Protein AF-A0A1Q7X782-F1 (afdb_monomer_lite)

pLDDT: mean 70.72, std 18.39, range [33.53, 95.56]

Structure (mmCIF, N/CA/C/O backbone):
data_AF-A0A1Q7X782-F1
#
_entry.id   AF-A0A1Q7X782-F1
#
loop_
_atom_site.group_PDB
_atom_site.id
_atom_site.type_symbol
_atom_site.label_atom_id
_atom_site.label_alt_id
_atom_site.label_comp_id
_atom_site.label_asym_id
_atom_site.label_entity_id
_atom_site.label_seq_id
_atom_site.pdbx_PDB_ins_code
_atom_site.Cartn_x
_atom_site.Cartn_y
_atom_site.Cartn_z
_atom_site.occupancy
_atom_site.B_iso_or_equiv
_atom_site.auth_seq_id
_atom_site.auth_comp_id
_atom_site.auth_asym_id
_atom_site.auth_atom_id
_atom_site.pdbx_PDB_model_num
ATOM 1 N N . MET A 1 1 ? 18.611 -11.031 11.562 1.00 37.47 1 MET A N 1
ATOM 2 C CA . MET A 1 1 ? 18.463 -9.616 11.166 1.00 37.47 1 MET A CA 1
ATOM 3 C C . MET A 1 1 ? 19.845 -8.980 11.155 1.00 37.47 1 MET A C 1
ATOM 5 O O . MET A 1 1 ? 20.460 -8.901 12.211 1.00 37.47 1 MET A O 1
ATOM 9 N N . ARG A 1 2 ? 20.399 -8.648 9.981 1.00 36.69 2 ARG A N 1
ATOM 10 C CA . ARG A 1 2 ? 21.652 -7.880 9.905 1.00 36.69 2 ARG A CA 1
ATOM 11 C C . ARG A 1 2 ? 21.265 -6.412 10.028 1.00 36.69 2 ARG A C 1
ATOM 13 O O . ARG A 1 2 ? 20.492 -5.943 9.204 1.00 36.69 2 ARG A O 1
ATOM 20 N N . LYS A 1 3 ? 21.761 -5.723 11.060 1.00 35.72 3 LYS A N 1
ATOM 21 C CA . LYS A 1 3 ? 21.737 -4.259 11.099 1.00 35.72 3 LYS A CA 1
ATOM 22 C C . LYS A 1 3 ? 22.446 -3.784 9.837 1.00 35.72 3 LYS A C 1
ATOM 24 O O . LYS A 1 3 ? 23.627 -4.082 9.665 1.00 35.72 3 LYS A O 1
ATOM 29 N N . LEU A 1 4 ? 21.721 -3.131 8.942 1.00 41.66 4 LEU A N 1
ATOM 30 C CA . LEU A 1 4 ? 22.353 -2.360 7.890 1.00 41.66 4 LEU A CA 1
ATOM 31 C C . LEU A 1 4 ? 22.903 -1.136 8.603 1.00 41.66 4 LEU A C 1
ATOM 33 O O . LEU A 1 4 ? 22.153 -0.256 9.018 1.00 41.66 4 LEU A O 1
ATOM 37 N N . GLU A 1 5 ? 24.207 -1.148 8.873 1.00 57.28 5 GLU A N 1
ATOM 38 C CA . GLU A 1 5 ? 24.876 0.092 9.231 1.00 57.28 5 GLU A CA 1
ATOM 39 C C . GLU A 1 5 ? 24.537 1.106 8.139 1.00 57.28 5 GLU A C 1
ATOM 41 O O . GLU A 1 5 ? 24.592 0.745 6.956 1.00 57.28 5 GLU A O 1
ATOM 46 N N . PRO A 1 6 ? 24.136 2.335 8.503 1.00 52.16 6 PRO A N 1
ATOM 47 C CA . PRO A 1 6 ? 23.870 3.362 7.516 1.00 52.16 6 PRO A CA 1
ATOM 48 C C . PRO A 1 6 ? 25.124 3.472 6.656 1.00 52.16 6 PRO A C 1
ATOM 50 O O . PRO A 1 6 ? 26.182 3.868 7.148 1.00 52.16 6 PRO A O 1
ATOM 53 N N . LEU A 1 7 ? 25.015 3.057 5.391 1.00 54.16 7 LEU A N 1
ATOM 54 C CA . LEU A 1 7 ? 26.060 3.220 4.395 1.00 54.16 7 LEU A CA 1
ATOM 55 C C . LEU A 1 7 ? 26.230 4.724 4.221 1.00 54.16 7 LEU A C 1
ATOM 57 O O . LEU A 1 7 ? 25.570 5.354 3.396 1.00 54.16 7 LEU A O 1
ATOM 61 N N . GLN A 1 8 ? 27.092 5.309 5.051 1.00 62.22 8 GLN A N 1
ATOM 62 C CA . GLN A 1 8 ? 27.583 6.659 4.873 1.00 62.22 8 GLN A CA 1
ATOM 63 C C . GLN A 1 8 ? 28.464 6.625 3.634 1.00 62.22 8 GLN A C 1
ATOM 65 O O . GLN A 1 8 ? 29.683 6.491 3.710 1.00 62.22 8 GLN A O 1
ATOM 70 N N . LEU A 1 9 ? 27.816 6.662 2.471 1.00 68.75 9 LEU A N 1
ATOM 71 C CA . LEU A 1 9 ? 28.493 6.840 1.207 1.00 68.75 9 LEU A CA 1
ATOM 72 C C . LEU A 1 9 ? 29.088 8.242 1.263 1.00 68.75 9 LEU A C 1
ATOM 74 O O . LEU A 1 9 ? 28.338 9.223 1.326 1.00 68.75 9 LEU A O 1
ATOM 78 N N . PRO A 1 10 ? 30.421 8.368 1.298 1.00 77.25 10 PRO A N 1
ATOM 79 C CA . PRO A 1 10 ? 31.012 9.682 1.289 1.00 77.25 10 PRO A CA 1
ATOM 80 C C . PRO A 1 10 ? 30.601 10.383 -0.020 1.00 77.25 10 PRO A C 1
ATOM 82 O O . PRO A 1 10 ? 30.400 9.707 -1.032 1.00 77.25 10 PRO A O 1
ATOM 85 N N . PRO A 1 11 ? 30.472 11.720 -0.049 1.00 81.56 11 PRO A N 1
ATOM 86 C CA . PRO A 1 11 ? 29.916 12.453 -1.196 1.00 81.56 11 PRO A CA 1
ATOM 87 C C . PRO A 1 11 ? 30.589 12.145 -2.548 1.00 81.56 11 PRO A C 1
ATOM 89 O O . PRO A 1 11 ? 29.982 12.299 -3.603 1.00 81.56 11 PRO A O 1
ATOM 92 N N . TRP A 1 12 ? 31.838 11.670 -2.520 1.00 83.06 12 TRP A N 1
ATOM 93 C CA . TRP A 1 12 ? 32.631 11.274 -3.686 1.00 83.06 12 TRP A CA 1
ATOM 94 C C . TRP A 1 12 ? 32.383 9.836 -4.181 1.00 83.06 12 TRP A C 1
ATOM 96 O O . TRP A 1 12 ? 32.830 9.481 -5.270 1.00 83.06 12 TRP A O 1
ATOM 106 N N . ALA A 1 13 ? 31.658 9.001 -3.436 1.00 79.88 13 ALA A N 1
ATOM 107 C CA . ALA A 1 13 ? 31.325 7.641 -3.862 1.00 79.88 13 ALA A CA 1
ATOM 108 C C . ALA A 1 13 ? 30.293 7.634 -5.001 1.00 79.88 13 ALA A C 1
ATOM 110 O O . ALA A 1 13 ? 30.368 6.803 -5.902 1.00 79.88 13 ALA A O 1
ATOM 111 N N . LEU A 1 14 ? 29.371 8.601 -5.001 1.00 78.75 14 LEU A N 1
ATOM 112 C CA . LEU A 1 14 ? 28.356 8.765 -6.043 1.00 78.75 14 LEU A CA 1
ATOM 113 C C . LEU A 1 14 ? 28.964 8.930 -7.450 1.00 78.75 14 LEU A C 1
ATOM 115 O O . LEU A 1 14 ? 28.629 8.131 -8.327 1.00 78.75 14 LEU A O 1
ATOM 119 N N . PRO A 1 15 ? 29.893 9.879 -7.695 1.00 81.50 15 PRO A N 1
ATOM 120 C CA . PRO A 1 15 ? 30.526 9.996 -9.005 1.00 81.50 15 PRO A CA 1
ATOM 121 C C . PRO A 1 15 ? 31.360 8.763 -9.379 1.00 81.50 15 PRO A C 1
ATOM 123 O O . PRO A 1 15 ? 31.406 8.415 -10.554 1.00 81.50 15 PRO A O 1
ATOM 126 N N . LEU A 1 16 ? 31.960 8.045 -8.422 1.00 83.25 16 LEU A N 1
ATOM 127 C CA . LEU A 1 16 ? 32.691 6.807 -8.720 1.00 83.25 16 LEU A CA 1
ATOM 128 C C . LEU A 1 16 ? 31.792 5.659 -9.164 1.00 83.25 16 LEU A C 1
ATOM 130 O O . LEU A 1 16 ? 32.159 4.939 -10.089 1.00 83.25 16 LEU A O 1
ATOM 134 N N . ILE A 1 17 ? 30.622 5.497 -8.545 1.00 81.12 17 ILE A N 1
ATOM 135 C CA . ILE A 1 17 ? 29.630 4.503 -8.975 1.00 81.12 17 ILE A CA 1
ATOM 136 C C . ILE A 1 17 ? 29.180 4.815 -10.405 1.00 81.12 17 ILE A C 1
ATOM 138 O O . ILE A 1 17 ? 29.128 3.922 -11.249 1.00 81.12 17 ILE A O 1
ATOM 142 N N . VAL A 1 18 ? 28.926 6.093 -10.702 1.00 81.19 18 VAL A N 1
ATOM 143 C CA . VAL A 1 18 ? 28.560 6.546 -12.051 1.00 81.19 18 VAL A CA 1
ATOM 144 C C . VAL A 1 18 ? 29.686 6.263 -13.054 1.00 81.19 18 VAL A C 1
ATOM 146 O O . VAL A 1 18 ? 29.431 5.691 -14.113 1.00 81.19 18 VAL A O 1
ATOM 149 N N . ILE A 1 19 ? 30.940 6.583 -12.715 1.00 81.69 19 ILE A N 1
ATOM 150 C CA . ILE A 1 19 ? 32.111 6.28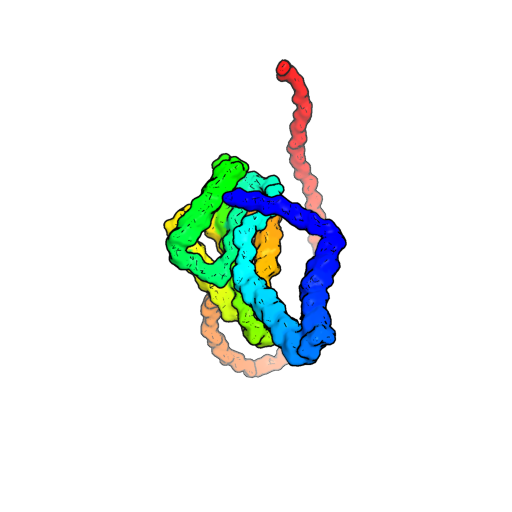0 -13.554 1.00 81.69 19 ILE A CA 1
ATOM 151 C C . ILE A 1 19 ? 32.243 4.770 -13.775 1.00 81.69 19 ILE A C 1
ATOM 153 O O . ILE A 1 19 ? 32.431 4.341 -14.913 1.00 81.69 19 ILE A O 1
ATOM 157 N N . ALA A 1 20 ? 32.104 3.954 -12.730 1.00 78.69 20 ALA A N 1
ATOM 158 C CA . ALA A 1 20 ? 32.182 2.498 -12.823 1.00 78.69 20 ALA A CA 1
ATOM 159 C C . ALA A 1 20 ? 31.082 1.901 -13.717 1.00 78.69 20 ALA A C 1
ATOM 161 O O . ALA A 1 20 ? 31.314 0.882 -14.362 1.00 78.69 20 ALA A O 1
ATOM 162 N N . LEU A 1 21 ? 29.916 2.548 -13.803 1.00 76.06 21 LEU A N 1
ATOM 163 C CA . LEU A 1 21 ? 28.826 2.135 -14.686 1.00 76.06 21 LEU A CA 1
ATOM 164 C C . LEU A 1 21 ? 29.078 2.524 -16.154 1.00 76.06 21 LEU A C 1
ATOM 166 O O . LEU A 1 21 ? 28.765 1.762 -17.067 1.00 76.06 21 LEU A O 1
ATOM 170 N N . ILE A 1 22 ? 29.636 3.716 -16.386 1.00 78.38 22 ILE A N 1
ATOM 171 C CA . ILE A 1 22 ? 29.777 4.306 -17.727 1.00 78.38 22 ILE A CA 1
ATOM 172 C C . ILE A 1 22 ? 31.064 3.840 -18.428 1.00 78.38 22 ILE A C 1
ATOM 174 O O . ILE A 1 22 ? 31.057 3.565 -19.630 1.00 78.38 22 ILE A O 1
ATOM 178 N N . THR A 1 23 ? 32.171 3.720 -17.693 1.00 78.00 23 THR A N 1
ATOM 179 C CA . THR A 1 23 ? 33.501 3.402 -18.251 1.00 78.00 23 THR A CA 1
ATOM 180 C C . THR A 1 23 ? 33.541 2.077 -19.026 1.00 78.00 23 THR A C 1
ATOM 182 O O . THR A 1 23 ? 34.106 2.068 -20.121 1.00 78.00 23 THR A O 1
ATOM 185 N N . PRO A 1 24 ? 32.920 0.972 -18.562 1.00 67.88 24 PRO A N 1
ATOM 186 C CA . PRO A 1 24 ? 32.908 -0.289 -19.304 1.00 67.88 24 PRO A CA 1
ATOM 187 C C . PRO A 1 24 ? 32.164 -0.180 -20.638 1.00 67.88 24 PRO A C 1
ATOM 189 O O . PRO A 1 24 ? 32.599 -0.758 -21.632 1.00 67.88 24 PRO A O 1
ATOM 192 N N . ALA A 1 25 ? 31.074 0.594 -20.683 1.00 67.12 25 ALA A N 1
ATOM 193 C CA . ALA A 1 25 ? 30.307 0.816 -21.906 1.00 67.12 25 ALA A CA 1
ATOM 194 C C . ALA A 1 25 ? 31.117 1.619 -22.937 1.00 67.12 25 ALA A C 1
ATOM 196 O O . ALA A 1 25 ? 31.173 1.238 -24.107 1.00 67.12 25 ALA A O 1
ATOM 197 N N . ILE A 1 26 ? 31.802 2.682 -22.496 1.00 77.50 26 ILE A N 1
ATOM 198 C CA . ILE A 1 26 ? 32.686 3.484 -23.358 1.00 77.50 26 ILE A CA 1
ATOM 199 C C . ILE A 1 26 ? 33.872 2.642 -23.853 1.00 77.50 26 ILE A C 1
ATOM 201 O O . ILE A 1 26 ? 34.182 2.663 -25.044 1.00 77.50 26 ILE A O 1
ATOM 205 N N . ALA A 1 27 ? 34.507 1.862 -22.973 1.00 75.50 27 ALA A N 1
ATOM 206 C CA . ALA A 1 27 ? 35.631 0.998 -23.332 1.00 75.50 27 ALA A CA 1
ATOM 207 C C . ALA A 1 27 ? 35.227 -0.094 -24.340 1.00 75.50 27 ALA A C 1
ATOM 209 O O . ALA A 1 27 ? 35.937 -0.314 -25.320 1.00 75.50 27 ALA A O 1
ATOM 210 N N . ALA A 1 28 ? 34.066 -0.732 -24.153 1.00 68.44 28 ALA A N 1
ATOM 211 C CA . ALA A 1 28 ? 33.535 -1.723 -25.090 1.00 68.44 28 ALA A CA 1
ATOM 212 C C . ALA A 1 28 ? 33.237 -1.114 -26.471 1.00 68.44 28 ALA A C 1
ATOM 214 O O . ALA A 1 28 ? 33.556 -1.722 -27.494 1.00 68.44 28 ALA A O 1
ATOM 215 N N . PHE A 1 29 ? 32.681 0.103 -26.506 1.00 70.88 29 PHE A N 1
ATOM 216 C CA . PHE A 1 29 ? 32.414 0.827 -27.751 1.00 70.88 29 PHE A CA 1
ATOM 217 C C . PHE A 1 29 ? 33.710 1.191 -28.493 1.00 70.88 29 PHE A C 1
ATOM 219 O O . PHE A 1 29 ? 33.788 1.040 -29.712 1.00 70.88 29 PHE A O 1
ATOM 226 N N . ALA A 1 30 ? 34.740 1.624 -27.759 1.00 76.19 30 ALA A N 1
ATOM 227 C CA . ALA A 1 30 ? 36.026 2.023 -28.326 1.00 76.19 30 ALA A CA 1
ATOM 228 C C . ALA A 1 30 ? 36.864 0.839 -28.846 1.00 76.19 30 ALA A C 1
ATOM 230 O O . ALA A 1 30 ? 37.557 0.984 -29.849 1.00 76.19 30 ALA A O 1
ATOM 231 N N . LEU A 1 31 ? 36.810 -0.321 -28.180 1.00 80.44 31 LEU A N 1
ATOM 232 C CA . LEU A 1 31 ? 37.683 -1.466 -28.481 1.00 80.44 31 LEU A CA 1
ATOM 233 C C . LEU A 1 31 ? 37.082 -2.472 -29.474 1.00 80.44 31 LEU A C 1
ATOM 235 O O . LEU A 1 31 ? 37.831 -3.110 -30.208 1.00 80.44 31 LEU A O 1
ATOM 239 N N . ALA A 1 32 ? 35.755 -2.637 -29.498 1.00 79.19 32 ALA A N 1
ATOM 240 C CA . ALA A 1 32 ? 35.087 -3.700 -30.263 1.00 79.19 32 ALA A CA 1
ATOM 241 C C . ALA A 1 32 ? 34.082 -3.183 -31.313 1.00 79.19 32 ALA A C 1
ATOM 243 O O . ALA A 1 32 ? 33.445 -3.972 -32.013 1.00 79.19 32 ALA A O 1
ATOM 244 N N . GLY A 1 33 ? 33.961 -1.860 -31.453 1.00 81.06 33 GLY A N 1
ATOM 245 C CA . GLY A 1 33 ? 33.119 -1.210 -32.452 1.00 81.06 33 GLY A CA 1
ATOM 246 C C . GLY A 1 33 ? 31.648 -1.028 -32.037 1.00 81.06 33 GLY A C 1
ATOM 247 O O . GLY A 1 33 ? 31.223 -1.462 -30.960 1.00 81.06 33 GLY A O 1
ATOM 248 N N . PRO A 1 34 ? 30.839 -0.371 -32.895 1.00 81.19 34 PRO A N 1
ATOM 249 C CA . PRO A 1 34 ? 29.522 0.146 -32.510 1.00 81.19 34 PRO A CA 1
ATOM 250 C C . PRO A 1 34 ? 28.511 -0.927 -32.093 1.00 81.19 34 PRO A C 1
ATOM 252 O O . PRO A 1 34 ? 27.729 -0.723 -31.164 1.00 81.19 34 PRO A O 1
ATOM 255 N N . SER A 1 35 ? 28.527 -2.086 -32.753 1.00 80.31 35 SER A N 1
ATOM 256 C CA . SER A 1 35 ? 27.611 -3.194 -32.459 1.00 80.31 35 SER A CA 1
ATOM 257 C C . SER A 1 35 ? 27.901 -3.849 -31.105 1.00 80.31 35 SER A C 1
ATOM 259 O O . SER A 1 35 ? 26.969 -4.187 -30.377 1.00 80.31 35 SER A O 1
ATOM 261 N N . ALA A 1 36 ? 29.177 -3.972 -30.728 1.00 78.06 36 ALA A N 1
ATOM 262 C CA . ALA A 1 36 ? 29.583 -4.527 -29.440 1.00 78.06 36 ALA A CA 1
ATOM 263 C C . ALA A 1 36 ? 29.248 -3.581 -28.277 1.00 78.06 36 ALA A C 1
ATOM 265 O O . ALA A 1 36 ? 28.710 -4.017 -27.258 1.00 78.06 36 ALA A O 1
ATOM 266 N N . GLY A 1 37 ? 29.489 -2.277 -28.448 1.00 75.62 37 GLY A N 1
ATOM 267 C CA . GLY A 1 37 ? 29.115 -1.279 -27.445 1.00 75.62 37 GLY A CA 1
ATOM 268 C C . GLY A 1 37 ? 27.600 -1.214 -27.208 1.00 75.62 37 GLY A C 1
ATOM 269 O O . GLY A 1 37 ? 27.165 -1.149 -26.058 1.00 75.62 37 GLY A O 1
ATOM 270 N N . LEU A 1 38 ? 26.788 -1.326 -28.269 1.00 81.00 38 LEU A N 1
ATOM 271 C CA . LEU A 1 38 ? 25.326 -1.414 -28.147 1.00 81.00 38 LEU A CA 1
ATOM 272 C C . LEU A 1 38 ? 24.874 -2.671 -27.393 1.00 81.00 38 LEU A C 1
ATOM 274 O O . LEU A 1 38 ? 23.993 -2.576 -26.540 1.00 81.00 38 LEU A O 1
ATOM 278 N N . ALA A 1 39 ? 25.486 -3.828 -27.659 1.00 80.75 39 ALA A N 1
ATOM 279 C CA . ALA A 1 39 ? 25.146 -5.071 -26.967 1.00 80.75 39 ALA A CA 1
ATOM 280 C C . ALA A 1 39 ? 25.449 -4.995 -25.459 1.00 80.75 39 ALA A C 1
ATOM 282 O O . ALA A 1 39 ? 24.600 -5.344 -24.637 1.00 80.75 39 ALA A O 1
ATOM 283 N N . VAL A 1 40 ? 26.626 -4.485 -25.080 1.00 81.19 40 VAL A N 1
ATOM 284 C CA . VAL A 1 40 ? 27.024 -4.330 -23.669 1.00 81.19 40 VAL A CA 1
ATOM 285 C C . VAL A 1 40 ? 26.167 -3.276 -22.964 1.00 81.19 40 VAL A C 1
ATOM 287 O O . VAL A 1 40 ? 25.709 -3.503 -21.842 1.00 81.19 40 VAL A O 1
ATOM 290 N N . GLY A 1 41 ? 25.891 -2.150 -23.624 1.00 77.06 41 GLY A N 1
ATOM 291 C CA . GLY A 1 41 ? 24.993 -1.120 -23.102 1.00 77.06 41 GLY A CA 1
ATOM 292 C C . GLY A 1 41 ? 23.581 -1.654 -22.851 1.00 77.06 41 GLY A C 1
ATOM 293 O O . GLY A 1 41 ? 23.050 -1.488 -21.753 1.00 77.06 41 GLY A O 1
ATOM 294 N N . ALA A 1 42 ? 23.001 -2.370 -23.820 1.00 83.56 42 ALA A N 1
ATOM 295 C CA . ALA A 1 42 ? 21.679 -2.981 -23.685 1.00 83.56 42 ALA A CA 1
ATOM 296 C C . ALA A 1 42 ? 21.629 -4.016 -22.550 1.00 83.56 42 ALA A C 1
ATOM 298 O O . ALA A 1 42 ? 20.679 -4.016 -21.767 1.00 83.56 42 ALA A O 1
ATOM 299 N N . LEU A 1 43 ? 22.664 -4.852 -22.409 1.00 83.94 43 LEU A N 1
ATOM 300 C CA . LEU A 1 43 ? 22.772 -5.801 -21.297 1.00 83.94 43 LEU A CA 1
ATOM 301 C C . LEU A 1 43 ? 22.882 -5.101 -19.941 1.00 83.94 43 LEU A C 1
ATOM 303 O O . LEU A 1 43 ? 22.275 -5.551 -18.974 1.00 83.94 43 LEU A O 1
ATOM 307 N N . THR A 1 44 ? 23.611 -3.988 -19.872 1.00 83.25 44 THR A N 1
ATOM 308 C CA . THR A 1 44 ? 23.807 -3.230 -18.630 1.00 83.25 44 THR A CA 1
ATOM 309 C C . THR A 1 44 ? 22.504 -2.564 -18.195 1.00 83.25 44 THR A C 1
ATOM 311 O O . THR A 1 44 ? 22.074 -2.731 -17.056 1.00 83.25 44 THR A O 1
ATOM 314 N N . VAL A 1 45 ? 21.821 -1.878 -19.117 1.00 81.50 45 VAL A N 1
ATOM 315 C CA . VAL A 1 45 ? 20.500 -1.281 -18.863 1.00 81.50 45 VAL A CA 1
ATOM 316 C C . VAL A 1 45 ? 19.480 -2.362 -18.509 1.00 81.50 45 VAL A C 1
ATOM 318 O O . VAL A 1 45 ? 18.760 -2.222 -17.523 1.00 81.50 45 VAL A O 1
ATOM 321 N N . GLY A 1 46 ? 19.452 -3.469 -19.256 1.00 83.56 46 GLY A N 1
ATOM 322 C CA . GLY A 1 46 ? 18.573 -4.602 -18.978 1.00 83.56 46 GLY A CA 1
ATOM 323 C C . GLY A 1 46 ? 18.810 -5.199 -17.590 1.00 83.56 46 GLY A C 1
ATOM 324 O O . GLY A 1 46 ? 17.854 -5.425 -16.851 1.00 83.56 46 GLY A O 1
ATOM 325 N N . ALA A 1 47 ? 20.070 -5.387 -17.192 1.00 82.75 47 ALA A N 1
ATOM 326 C CA . ALA A 1 47 ? 20.423 -5.868 -15.860 1.00 82.75 47 ALA A CA 1
ATOM 327 C C . ALA A 1 47 ? 19.970 -4.894 -14.764 1.00 82.75 47 ALA A C 1
ATOM 329 O O . ALA A 1 47 ? 19.365 -5.331 -13.787 1.00 82.75 47 ALA A O 1
ATOM 330 N N . ILE A 1 48 ? 20.184 -3.585 -14.942 1.00 80.69 48 ILE A N 1
ATOM 331 C CA . ILE A 1 48 ? 19.720 -2.559 -13.995 1.00 80.69 48 ILE A CA 1
ATOM 332 C C . ILE A 1 48 ? 18.196 -2.596 -13.860 1.00 80.69 48 ILE A C 1
ATOM 334 O O . ILE A 1 48 ? 17.695 -2.608 -12.740 1.00 80.69 48 ILE A O 1
ATOM 338 N N . VAL A 1 49 ? 17.453 -2.664 -14.970 1.00 80.56 49 VAL A N 1
ATOM 339 C CA . VAL A 1 49 ? 15.981 -2.732 -14.950 1.00 80.56 49 VAL A CA 1
ATOM 340 C C . VAL A 1 49 ? 15.498 -3.995 -14.240 1.00 80.56 49 VAL A C 1
ATOM 342 O O . VAL A 1 49 ? 14.603 -3.919 -13.401 1.00 80.56 49 VAL A O 1
ATOM 345 N N . VAL A 1 50 ? 16.102 -5.153 -14.522 1.00 84.62 50 VAL A N 1
ATOM 346 C CA . VAL A 1 50 ? 15.753 -6.420 -13.858 1.00 84.62 50 VAL A CA 1
ATOM 347 C C . VAL A 1 50 ? 16.062 -6.368 -12.361 1.00 84.62 50 VAL A C 1
ATOM 349 O O . VAL A 1 50 ? 15.254 -6.845 -11.563 1.00 84.62 50 VAL A O 1
ATOM 352 N N . ILE A 1 51 ? 17.200 -5.790 -11.968 1.00 82.81 51 ILE A N 1
ATOM 353 C CA . ILE A 1 51 ? 17.575 -5.622 -10.559 1.00 82.81 51 ILE A CA 1
ATOM 354 C C . ILE A 1 51 ? 16.612 -4.654 -9.870 1.00 82.81 51 ILE A C 1
ATOM 356 O O . ILE A 1 51 ? 16.087 -4.995 -8.818 1.00 82.81 51 ILE A O 1
ATOM 360 N N . ALA A 1 52 ? 16.313 -3.502 -10.471 1.00 73.94 52 ALA A N 1
ATOM 361 C CA . ALA A 1 52 ? 15.391 -2.513 -9.917 1.00 73.94 52 ALA A CA 1
ATOM 362 C C . ALA A 1 52 ? 13.966 -3.069 -9.770 1.00 73.94 52 ALA A C 1
ATOM 364 O O . ALA A 1 52 ? 13.338 -2.880 -8.735 1.00 73.94 52 ALA A O 1
ATOM 365 N N . ALA A 1 53 ? 13.474 -3.821 -10.759 1.00 77.06 53 ALA A N 1
ATOM 366 C CA . ALA A 1 53 ? 12.167 -4.475 -10.688 1.00 77.06 53 ALA A CA 1
ATOM 367 C C . ALA A 1 53 ? 12.107 -5.591 -9.627 1.00 77.06 53 ALA A C 1
ATOM 369 O O . ALA A 1 53 ? 11.027 -5.926 -9.139 1.00 77.06 53 ALA A O 1
ATOM 370 N N . ARG A 1 54 ? 13.254 -6.191 -9.278 1.00 79.62 54 ARG A N 1
ATOM 371 C CA . ARG A 1 54 ? 13.363 -7.221 -8.232 1.00 79.62 54 ARG A CA 1
ATOM 372 C C . ARG A 1 54 ? 13.715 -6.674 -6.855 1.00 79.62 54 ARG A C 1
ATOM 374 O O . ARG A 1 54 ? 13.474 -7.376 -5.875 1.00 79.62 54 ARG A O 1
ATOM 381 N N . ALA A 1 55 ? 14.274 -5.473 -6.770 1.00 72.94 55 ALA A N 1
ATOM 382 C CA . ALA A 1 55 ? 14.608 -4.819 -5.517 1.00 72.94 55 ALA A CA 1
ATOM 383 C C . ALA A 1 55 ? 13.312 -4.473 -4.773 1.00 72.94 55 ALA A C 1
ATOM 385 O O . ALA A 1 55 ? 12.676 -3.452 -5.023 1.00 72.94 55 ALA A O 1
ATOM 386 N N . ARG A 1 56 ? 12.891 -5.363 -3.870 1.00 54.03 56 ARG A N 1
ATOM 387 C CA . ARG A 1 56 ? 11.857 -5.059 -2.885 1.00 54.03 56 ARG A CA 1
ATOM 388 C C . ARG A 1 56 ? 12.530 -4.412 -1.687 1.00 54.03 56 ARG A C 1
ATOM 390 O O . ARG A 1 56 ? 13.389 -5.020 -1.054 1.00 54.03 56 ARG A O 1
ATOM 397 N N . PHE A 1 57 ? 12.154 -3.173 -1.406 1.00 49.69 57 PHE A N 1
ATOM 398 C CA . PHE A 1 57 ? 12.549 -2.482 -0.189 1.00 49.69 57 PHE A CA 1
ATOM 399 C C . PHE A 1 57 ? 11.671 -2.996 0.958 1.00 49.69 57 PHE A C 1
ATOM 401 O O . PHE A 1 57 ? 10.659 -2.388 1.283 1.00 49.69 57 PHE A O 1
ATOM 408 N N . ASP A 1 58 ? 12.043 -4.149 1.519 1.00 53.56 58 ASP A N 1
ATOM 409 C CA . ASP A 1 58 ? 11.423 -4.734 2.724 1.00 53.56 58 ASP A CA 1
ATOM 410 C C . ASP A 1 58 ? 12.105 -4.242 4.017 1.00 53.56 58 ASP A C 1
ATOM 412 O O . ASP A 1 58 ? 12.020 -4.874 5.070 1.00 53.56 58 ASP A O 1
ATOM 416 N N . GLU A 1 59 ? 12.824 -3.119 3.954 1.00 52.47 59 GLU A N 1
ATOM 417 C CA . GLU A 1 59 ? 13.370 -2.500 5.157 1.00 52.47 59 GLU A CA 1
ATOM 418 C C . GLU A 1 59 ? 12.250 -1.846 5.963 1.00 52.47 59 GLU A C 1
ATOM 420 O O . GLU A 1 59 ? 11.445 -1.066 5.452 1.00 52.47 59 GLU A O 1
ATOM 425 N N . GLU A 1 60 ? 12.212 -2.176 7.251 1.00 55.34 60 GLU A N 1
ATOM 426 C CA . GLU A 1 60 ? 11.354 -1.514 8.219 1.00 55.34 60 GLU A CA 1
ATOM 427 C C . GLU A 1 60 ? 11.792 -0.050 8.305 1.00 55.34 60 GLU A C 1
ATOM 429 O O . GLU A 1 60 ? 12.889 0.262 8.767 1.00 55.34 60 GLU A O 1
ATOM 434 N N . ILE A 1 61 ? 10.957 0.856 7.792 1.00 54.06 61 ILE A N 1
ATOM 435 C CA . ILE A 1 61 ? 11.213 2.292 7.875 1.00 54.06 61 ILE A CA 1
ATOM 436 C C . ILE A 1 61 ? 11.129 2.671 9.355 1.00 54.06 61 ILE A C 1
ATOM 438 O O . ILE A 1 61 ? 10.038 2.816 9.908 1.00 54.06 61 ILE A O 1
ATOM 442 N N . GLU A 1 62 ? 12.283 2.811 10.005 1.00 50.34 62 GLU A N 1
ATOM 443 C CA . GLU A 1 62 ? 12.369 3.238 11.398 1.00 50.34 62 GLU A CA 1
ATOM 444 C C . GLU A 1 62 ? 11.997 4.726 11.480 1.00 50.34 62 GLU A C 1
ATOM 446 O O . GLU A 1 62 ? 12.801 5.630 11.246 1.00 50.34 62 GLU A O 1
ATOM 451 N N . VAL A 1 63 ? 10.719 4.994 11.744 1.00 54.69 63 VAL A N 1
ATOM 452 C CA . VAL A 1 63 ? 10.214 6.350 11.964 1.00 54.69 63 VAL A CA 1
ATOM 453 C C . VAL A 1 63 ? 10.605 6.775 13.376 1.00 54.69 63 VAL A C 1
ATOM 455 O O . VAL A 1 63 ? 10.312 6.075 14.344 1.00 54.69 63 VAL A O 1
ATOM 458 N N . GLY A 1 64 ? 11.255 7.936 13.503 1.00 48.75 64 GLY A N 1
ATOM 459 C CA . GLY A 1 64 ? 11.660 8.488 14.795 1.00 48.75 64 GLY A CA 1
ATOM 460 C C . GLY A 1 64 ? 10.505 8.495 15.800 1.00 48.75 64 GLY A C 1
ATOM 461 O O . GLY A 1 64 ? 9.388 8.908 15.478 1.00 48.75 64 GLY A O 1
ATOM 462 N N . ALA A 1 65 ? 10.773 8.021 17.018 1.00 53.50 65 ALA A N 1
ATOM 463 C CA . ALA A 1 65 ? 9.771 7.926 18.068 1.00 53.50 65 ALA A CA 1
ATOM 464 C C . ALA A 1 65 ? 9.151 9.305 18.344 1.00 53.50 65 ALA A C 1
ATOM 466 O O . ALA A 1 65 ? 9.811 10.220 18.838 1.00 53.50 65 ALA A O 1
ATOM 467 N N . SER A 1 66 ? 7.865 9.456 18.032 1.00 53.84 66 SER A N 1
ATOM 468 C CA . SER A 1 66 ? 7.090 10.593 18.515 1.00 53.84 66 SER A CA 1
ATOM 469 C C . SER A 1 66 ? 6.700 10.312 19.969 1.00 53.84 66 SER A C 1
ATOM 471 O O . SER A 1 66 ? 6.203 9.216 20.243 1.00 53.84 66 SER A O 1
ATOM 473 N N . PRO A 1 67 ? 6.906 11.250 20.912 1.00 52.03 67 PRO A N 1
ATOM 474 C CA . PRO A 1 67 ? 6.504 11.085 22.304 1.00 52.03 67 PRO A CA 1
ATOM 475 C C . PRO A 1 67 ? 4.976 11.194 22.409 1.00 52.03 67 PRO A C 1
ATOM 477 O O . PRO A 1 67 ? 4.420 12.212 22.815 1.00 52.03 67 PRO A O 1
ATOM 480 N N . GLY A 1 68 ? 4.283 10.147 21.974 1.00 57.50 68 GLY A N 1
ATOM 481 C CA . GLY A 1 68 ? 2.855 9.959 22.157 1.00 57.50 68 GLY A CA 1
ATOM 482 C C . GLY A 1 68 ? 2.605 8.928 23.249 1.00 57.50 68 GLY A C 1
ATOM 483 O O . GLY A 1 68 ? 3.228 7.875 23.271 1.00 57.50 68 GLY A O 1
ATOM 484 N N . ASP A 1 69 ? 1.631 9.189 24.117 1.00 62.78 69 ASP A N 1
ATOM 485 C CA . ASP A 1 69 ? 1.208 8.274 25.193 1.00 62.78 69 ASP A CA 1
ATOM 486 C C . ASP A 1 69 ? 0.436 7.037 24.658 1.00 62.78 69 ASP A C 1
ATOM 488 O O . ASP A 1 69 ? -0.220 6.318 25.410 1.00 62.78 69 ASP A O 1
ATOM 492 N N . ARG A 1 70 ? 0.420 6.827 23.328 1.00 69.88 70 ARG A N 1
ATOM 493 C CA . ARG A 1 70 ? -0.342 5.777 22.634 1.00 69.88 70 ARG A CA 1
ATOM 494 C C . ARG A 1 70 ? 0.406 5.225 21.428 1.00 69.88 70 ARG A C 1
ATOM 496 O O . ARG A 1 70 ? 0.838 5.990 20.568 1.00 69.88 70 ARG A O 1
ATOM 503 N N . TYR A 1 71 ? 0.433 3.900 21.317 1.00 77.88 71 TYR A N 1
ATOM 504 C CA . TYR A 1 71 ? 0.879 3.212 20.112 1.00 77.88 71 TYR A CA 1
ATOM 505 C C . TYR A 1 71 ? -0.162 3.350 18.997 1.00 77.88 71 TYR A C 1
ATOM 507 O O . TYR A 1 71 ? -1.357 3.096 19.200 1.00 77.88 71 TYR A O 1
ATOM 515 N N . ARG A 1 72 ? 0.293 3.778 17.819 1.00 81.00 72 ARG A N 1
ATOM 516 C CA . ARG A 1 72 ? -0.537 3.986 16.631 1.00 81.00 72 ARG A CA 1
ATOM 517 C C . ARG A 1 72 ? 0.058 3.206 15.475 1.00 81.00 72 ARG A C 1
ATOM 519 O O . ARG A 1 72 ? 1.238 3.361 15.182 1.00 81.00 72 ARG A O 1
ATOM 526 N N . LEU A 1 73 ? -0.778 2.416 14.812 1.00 87.31 73 LEU A N 1
ATOM 527 C CA . LEU A 1 73 ? -0.395 1.629 13.647 1.00 87.31 73 LEU A CA 1
ATOM 528 C C . LEU A 1 73 ? -1.172 2.134 12.431 1.00 87.31 73 LEU A C 1
ATOM 530 O O . LEU A 1 73 ? -2.400 2.061 12.415 1.00 87.31 73 LEU A O 1
ATOM 534 N N . LEU A 1 74 ? -0.467 2.650 11.424 1.00 90.25 74 LEU A N 1
ATOM 535 C CA . LEU A 1 74 ? -1.050 3.023 10.135 1.00 90.25 74 LEU A CA 1
ATOM 536 C C . LEU A 1 74 ? -0.884 1.859 9.153 1.00 90.25 74 LEU A C 1
ATOM 538 O O . LEU A 1 74 ? 0.235 1.468 8.836 1.00 90.25 74 LEU A O 1
ATOM 542 N N . VAL A 1 75 ? -1.995 1.324 8.658 1.00 91.25 75 VAL A N 1
ATOM 543 C CA . VAL A 1 75 ? -2.038 0.251 7.661 1.00 91.25 75 VAL A CA 1
ATOM 544 C C . VAL A 1 75 ? -2.515 0.836 6.339 1.00 91.25 75 VAL A C 1
ATOM 546 O O . VAL A 1 75 ? -3.639 1.327 6.253 1.00 91.25 75 VAL A O 1
ATOM 549 N N . VAL A 1 76 ? -1.686 0.769 5.298 1.00 93.44 76 VAL A N 1
ATOM 550 C CA . VAL A 1 76 ? -2.047 1.242 3.954 1.00 93.44 76 VAL A CA 1
ATOM 551 C C . VAL A 1 76 ? -2.573 0.069 3.128 1.00 93.44 76 VAL A C 1
ATOM 553 O O . VAL A 1 76 ? -1.822 -0.805 2.701 1.00 93.44 76 VAL A O 1
ATOM 556 N N . ALA A 1 77 ? -3.883 0.039 2.909 1.00 92.19 77 ALA A N 1
ATOM 557 C CA . ALA A 1 77 ? -4.585 -1.021 2.199 1.00 92.19 77 ALA A CA 1
ATOM 558 C C . ALA A 1 77 ? -4.716 -0.686 0.702 1.00 92.19 77 ALA A C 1
ATOM 560 O O . ALA A 1 77 ? -5.734 -0.150 0.252 1.00 92.19 77 ALA A O 1
ATOM 561 N N . MET A 1 78 ? -3.674 -1.005 -0.074 1.00 90.81 78 MET A N 1
ATOM 562 C CA . MET A 1 78 ? -3.716 -0.927 -1.547 1.00 90.81 78 MET A CA 1
ATOM 563 C C . MET A 1 78 ? -4.693 -1.956 -2.137 1.00 90.81 78 MET A C 1
ATOM 565 O O . MET A 1 78 ? -5.372 -1.697 -3.132 1.00 90.81 78 MET A O 1
ATOM 569 N N . GLU A 1 79 ? -4.820 -3.090 -1.452 1.00 90.38 79 GLU A N 1
ATOM 570 C CA . GLU A 1 79 ? -5.784 -4.155 -1.703 1.00 90.38 79 GLU A CA 1
ATOM 571 C C . GLU A 1 79 ? -6.637 -4.393 -0.451 1.00 90.38 79 GLU A C 1
ATOM 573 O O . GLU A 1 79 ? -6.290 -3.959 0.651 1.00 90.38 79 GLU A O 1
ATOM 578 N N . ALA A 1 80 ? -7.788 -5.045 -0.620 1.00 88.38 80 ALA A N 1
ATOM 579 C CA . ALA A 1 80 ? -8.650 -5.373 0.506 1.00 88.38 80 ALA A CA 1
ATOM 580 C C . ALA A 1 80 ? -7.991 -6.442 1.393 1.00 88.38 80 ALA A C 1
ATOM 582 O O . ALA A 1 80 ? -7.524 -7.472 0.909 1.00 88.38 80 ALA A O 1
ATOM 583 N N . VAL A 1 81 ? -7.986 -6.218 2.707 1.00 89.56 81 VAL A N 1
ATOM 584 C CA . VAL A 1 81 ? -7.551 -7.219 3.683 1.00 89.56 81 VAL A CA 1
ATOM 585 C C . VAL A 1 81 ? -8.698 -8.203 3.868 1.00 89.56 81 VAL A C 1
ATOM 587 O O . VAL A 1 81 ? -9.572 -8.016 4.708 1.00 89.56 81 VAL A O 1
ATOM 590 N N . GLU A 1 82 ? -8.726 -9.232 3.033 1.00 89.75 82 GLU A N 1
ATOM 591 C CA . GLU A 1 82 ? -9.760 -10.276 3.056 1.00 89.75 82 GLU A CA 1
ATOM 592 C C . GLU A 1 82 ? -9.338 -11.481 3.903 1.00 89.75 82 GLU A C 1
ATOM 594 O O . GLU A 1 82 ? -10.169 -12.181 4.479 1.00 89.75 82 GLU A O 1
ATOM 599 N N . THR A 1 83 ? -8.030 -11.707 4.018 1.00 89.94 83 THR A N 1
ATOM 600 C CA . THR A 1 83 ? -7.486 -12.905 4.654 1.00 89.94 83 THR A CA 1
ATOM 601 C C . THR A 1 83 ? -7.408 -12.744 6.176 1.00 89.94 83 THR A C 1
ATOM 603 O O . THR A 1 83 ? -6.712 -11.842 6.657 1.00 89.94 83 THR A O 1
ATOM 606 N N . PRO A 1 84 ? -7.996 -13.671 6.960 1.00 87.50 84 PRO A N 1
ATOM 607 C CA . PRO A 1 84 ? -7.924 -13.639 8.422 1.00 87.50 84 PRO A CA 1
ATOM 608 C C . PRO A 1 84 ? -6.491 -13.650 8.966 1.00 87.50 84 PRO A C 1
ATOM 610 O O . PRO A 1 84 ? -6.221 -13.029 9.987 1.00 87.50 84 PRO A O 1
ATOM 613 N N . GLY A 1 85 ? -5.558 -14.316 8.274 1.00 89.62 85 GLY A N 1
ATOM 614 C CA . GLY A 1 85 ? -4.144 -14.354 8.659 1.00 89.62 85 GLY A CA 1
ATOM 615 C C . GLY A 1 85 ? -3.471 -12.979 8.636 1.00 89.62 85 GLY A C 1
ATOM 616 O O . GLY A 1 85 ? -2.744 -12.643 9.565 1.00 89.62 85 GLY A O 1
ATOM 617 N N . ILE A 1 86 ? -3.770 -12.147 7.630 1.00 89.00 86 ILE A N 1
ATOM 618 C CA . ILE A 1 86 ? -3.233 -10.779 7.540 1.00 89.00 86 ILE A CA 1
ATOM 619 C C . ILE A 1 86 ? -3.837 -9.915 8.649 1.00 89.00 86 ILE A C 1
ATOM 621 O O . ILE A 1 86 ? -3.115 -9.203 9.342 1.00 89.00 86 ILE A O 1
ATOM 625 N N . ALA A 1 87 ? -5.150 -10.016 8.869 1.00 89.25 87 ALA A N 1
ATOM 626 C CA . ALA A 1 87 ? -5.816 -9.295 9.951 1.00 89.25 87 ALA A CA 1
ATOM 627 C C . ALA A 1 87 ? -5.292 -9.708 11.341 1.00 89.25 87 ALA A C 1
ATOM 629 O O . ALA A 1 87 ? -5.098 -8.852 12.204 1.00 89.25 87 ALA A O 1
ATOM 630 N N . GLY A 1 88 ? -5.007 -10.998 11.539 1.00 88.44 88 GLY A N 1
ATOM 631 C CA . GLY A 1 88 ? -4.388 -11.530 12.752 1.00 88.44 88 GLY A CA 1
ATOM 632 C C . GLY A 1 88 ? -2.978 -10.990 12.979 1.00 88.44 88 GLY A C 1
ATOM 633 O O . GLY A 1 88 ? -2.686 -10.527 14.080 1.00 88.44 88 GLY A O 1
ATOM 634 N N . ALA A 1 89 ? -2.146 -10.960 11.933 1.00 89.88 89 ALA A N 1
ATOM 635 C CA . ALA A 1 89 ? -0.810 -10.373 11.996 1.00 89.88 89 ALA A CA 1
ATOM 636 C C . ALA A 1 89 ? -0.872 -8.880 12.353 1.00 89.88 89 ALA A C 1
ATOM 638 O O . ALA A 1 89 ? -0.192 -8.440 13.273 1.00 89.88 89 ALA A O 1
ATOM 639 N N . VAL A 1 90 ? -1.754 -8.103 11.714 1.00 88.25 90 VAL A N 1
ATOM 640 C CA . VAL A 1 90 ? -1.956 -6.680 12.051 1.00 88.25 90 VAL A CA 1
ATOM 641 C C . VAL A 1 90 ? -2.371 -6.507 13.518 1.00 88.25 90 VAL A C 1
ATOM 643 O O . VAL A 1 90 ? -1.838 -5.640 14.210 1.00 88.25 90 VAL A O 1
ATOM 646 N N . ALA A 1 91 ? -3.287 -7.342 14.017 1.00 87.69 91 ALA A N 1
ATOM 647 C CA . ALA A 1 91 ? -3.722 -7.305 15.413 1.00 87.69 91 ALA A CA 1
ATOM 648 C C . ALA A 1 91 ? -2.600 -7.690 16.393 1.00 87.69 91 ALA A C 1
ATOM 650 O O . ALA A 1 91 ? -2.529 -7.168 17.507 1.00 87.69 91 ALA A O 1
ATOM 651 N N . GLU A 1 92 ? -1.740 -8.633 16.019 1.00 88.81 92 GLU A N 1
ATOM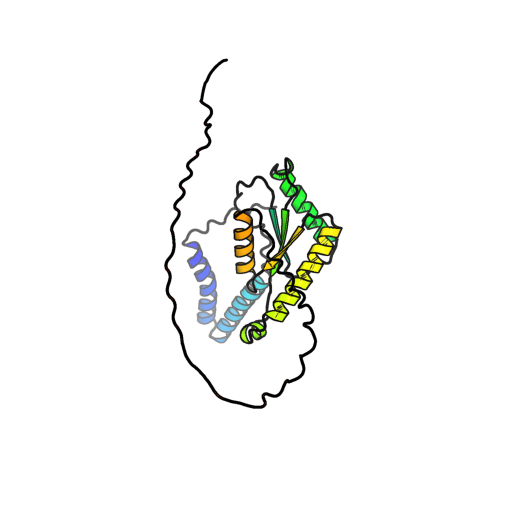 652 C CA . GLU A 1 92 ? -0.556 -9.014 16.788 1.00 88.81 92 GLU A CA 1
ATOM 653 C C . GLU A 1 92 ? 0.475 -7.883 16.828 1.00 88.81 92 GLU A C 1
ATOM 655 O O . GLU A 1 92 ? 0.831 -7.455 17.923 1.00 88.81 92 GLU A O 1
ATOM 660 N N . LEU A 1 93 ? 0.855 -7.314 15.678 1.00 88.19 93 LEU A N 1
ATOM 661 C CA . LEU A 1 93 ? 1.762 -6.162 15.613 1.00 88.19 93 LEU A CA 1
ATOM 662 C C . LEU A 1 93 ? 1.252 -4.991 16.465 1.00 88.19 93 LEU A C 1
ATOM 664 O O . LEU A 1 93 ? 2.016 -4.399 17.228 1.00 88.19 93 LEU A O 1
ATOM 668 N N . ALA A 1 94 ? -0.047 -4.688 16.384 1.00 85.62 94 ALA A N 1
ATOM 669 C CA . ALA A 1 94 ? -0.664 -3.617 17.160 1.00 85.62 94 ALA A CA 1
ATOM 670 C C . ALA A 1 94 ? -0.541 -3.828 18.681 1.00 85.62 94 ALA A C 1
ATOM 672 O O . ALA A 1 94 ? -0.299 -2.871 19.418 1.00 85.62 94 ALA A O 1
ATOM 673 N N . ARG A 1 95 ? -0.697 -5.073 19.151 1.00 83.75 95 ARG A N 1
ATOM 674 C CA . ARG A 1 95 ? -0.566 -5.436 20.572 1.00 83.75 95 ARG A CA 1
ATOM 675 C C . ARG A 1 95 ? 0.889 -5.403 21.021 1.00 83.75 95 ARG A C 1
ATOM 677 O O . ARG A 1 95 ? 1.204 -4.702 21.977 1.00 83.75 95 ARG A O 1
ATOM 684 N N . THR A 1 96 ? 1.772 -6.063 20.276 1.00 85.12 96 THR A N 1
ATOM 685 C CA . THR A 1 96 ? 3.209 -6.121 20.573 1.00 85.12 96 THR A CA 1
ATOM 686 C C . THR A 1 96 ? 3.823 -4.724 20.655 1.00 85.12 96 THR A C 1
ATOM 688 O O . THR A 1 96 ? 4.568 -4.422 21.586 1.00 85.12 96 THR A O 1
ATOM 691 N N . GLY A 1 97 ? 3.467 -3.834 19.726 1.00 80.06 97 GLY A N 1
ATOM 692 C CA . GLY A 1 97 ? 3.938 -2.452 19.746 1.00 80.06 97 GLY A CA 1
ATOM 693 C C . GLY A 1 97 ? 3.395 -1.626 20.918 1.00 80.06 97 GLY A C 1
ATOM 694 O O . GLY A 1 97 ? 4.135 -0.837 21.514 1.00 80.06 97 GLY A O 1
ATOM 695 N N . ALA A 1 98 ? 2.129 -1.827 21.299 1.00 78.69 98 ALA A N 1
ATOM 696 C CA . ALA A 1 98 ? 1.534 -1.173 22.467 1.00 78.69 98 ALA A CA 1
ATOM 697 C C . ALA A 1 98 ? 2.161 -1.625 23.792 1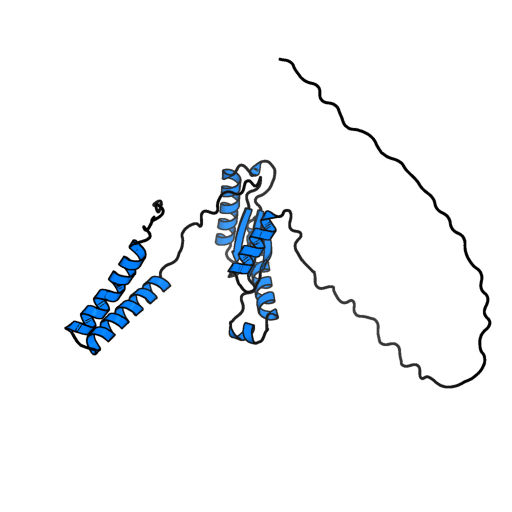.00 78.69 98 ALA A C 1
ATOM 699 O O . ALA A 1 98 ? 2.354 -0.800 24.692 1.00 78.69 98 ALA A O 1
ATOM 700 N N . ASP A 1 99 ? 2.515 -2.905 23.893 1.00 77.75 99 ASP A N 1
ATOM 701 C CA . ASP A 1 99 ? 3.209 -3.461 25.052 1.00 77.75 99 ASP A CA 1
ATOM 702 C C . ASP A 1 99 ? 4.645 -2.925 25.147 1.00 77.75 99 ASP A C 1
ATOM 704 O O . ASP A 1 99 ? 5.062 -2.474 26.215 1.00 77.75 99 ASP A O 1
ATOM 708 N N . ALA A 1 100 ? 5.371 -2.869 24.024 1.00 76.44 100 ALA A N 1
ATOM 709 C CA . ALA A 1 100 ? 6.741 -2.353 23.968 1.00 76.44 100 ALA A CA 1
ATOM 710 C C . ALA A 1 100 ? 6.851 -0.861 24.333 1.00 76.44 100 ALA A C 1
ATOM 712 O O . ALA A 1 100 ? 7.833 -0.437 24.940 1.00 76.44 100 ALA A O 1
ATOM 713 N N . THR A 1 101 ? 5.840 -0.057 23.992 1.00 71.81 101 THR A N 1
ATOM 714 C CA . THR A 1 101 ? 5.815 1.387 24.296 1.00 71.81 101 THR A CA 1
ATOM 715 C C . THR A 1 101 ? 5.240 1.718 25.675 1.00 71.81 101 THR A C 1
ATOM 717 O O . THR A 1 101 ? 5.260 2.878 26.080 1.00 71.81 101 THR A O 1
AT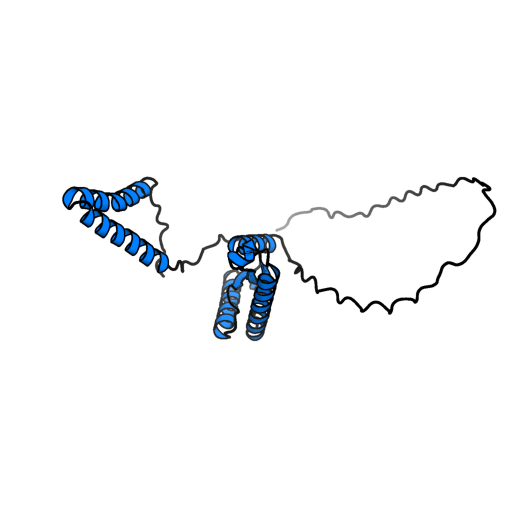OM 720 N N . GLY A 1 102 ? 4.712 0.738 26.420 1.00 63.94 102 GLY A N 1
ATOM 721 C CA . GLY A 1 102 ? 4.070 0.981 27.720 1.00 63.94 102 GLY A CA 1
ATOM 722 C C . GLY A 1 102 ? 2.760 1.783 27.639 1.00 63.94 102 GLY A C 1
ATOM 723 O O . GLY A 1 102 ? 2.187 2.137 28.674 1.00 63.94 102 GLY A O 1
ATOM 724 N N . ALA A 1 103 ? 2.255 2.024 26.423 1.00 62.22 103 ALA A N 1
ATOM 725 C CA . ALA A 1 103 ? 1.018 2.748 26.118 1.00 62.22 103 ALA A CA 1
ATOM 726 C C . ALA A 1 103 ? -0.246 2.067 26.684 1.00 62.22 103 ALA A C 1
ATOM 728 O O . ALA A 1 103 ? -1.313 2.678 26.797 1.00 62.22 103 ALA A O 1
ATOM 729 N N . ASN A 1 104 ? -0.120 0.803 27.091 1.00 51.91 104 ASN A N 1
ATOM 730 C CA . ASN A 1 104 ? -1.206 -0.046 27.572 1.00 51.91 104 ASN A CA 1
ATOM 731 C C . ASN A 1 104 ? -1.818 0.410 28.924 1.00 51.91 104 ASN A C 1
ATOM 733 O O . ASN A 1 104 ? -2.802 -0.156 29.392 1.00 51.91 104 ASN A O 1
ATOM 737 N N . ARG A 1 105 ? -1.288 1.460 29.580 1.00 52.25 105 ARG A N 1
ATOM 738 C CA . ARG A 1 105 ? -1.805 1.923 30.887 1.00 52.25 105 ARG A CA 1
ATOM 739 C C . ARG A 1 105 ? -3.143 2.670 30.824 1.00 52.25 105 ARG A C 1
ATOM 741 O O . ARG A 1 105 ? -3.796 2.756 31.863 1.00 52.25 105 ARG A O 1
ATOM 748 N N . LYS A 1 106 ? -3.570 3.211 29.668 1.00 52.75 106 LYS A N 1
ATOM 749 C CA . LYS A 1 106 ? -4.851 3.957 29.552 1.00 52.75 106 LYS A CA 1
ATOM 750 C C . LYS A 1 106 ? -5.594 3.863 28.206 1.00 52.75 106 LYS A C 1
ATOM 752 O O . LYS A 1 106 ? -6.677 4.441 28.104 1.00 52.75 106 LYS A O 1
ATOM 757 N N . GLY A 1 107 ? -5.083 3.184 27.175 1.00 53.44 107 GLY A N 1
ATOM 758 C CA . GLY A 1 107 ? -5.758 3.148 25.869 1.00 53.44 107 GLY A CA 1
ATOM 759 C C . GLY A 1 107 ? -5.427 1.922 25.024 1.00 53.44 107 GLY A C 1
ATOM 760 O O . GLY A 1 107 ? -4.300 1.446 25.036 1.00 53.44 107 GLY A O 1
ATOM 761 N N . GLN A 1 108 ? -6.425 1.434 24.283 1.00 57.62 108 GLN A N 1
ATOM 762 C CA . GLN A 1 108 ? -6.253 0.374 23.288 1.00 57.62 108 GLN A CA 1
ATOM 763 C C . GLN A 1 108 ? -5.377 0.867 22.117 1.00 57.62 108 GLN A C 1
ATOM 765 O O . GLN A 1 108 ? -5.407 2.068 21.809 1.00 57.62 108 GLN A O 1
ATOM 770 N N . PRO A 1 109 ? -4.593 -0.022 21.473 1.00 61.62 109 PRO A N 1
ATOM 771 C CA . PRO A 1 109 ? -3.811 0.325 20.290 1.00 61.62 109 PRO A CA 1
ATOM 772 C C . PRO A 1 109 ? -4.723 0.856 19.188 1.00 61.62 109 PRO A C 1
ATOM 774 O O . PRO A 1 109 ? -5.735 0.240 18.863 1.00 61.62 109 PRO A O 1
ATOM 777 N N . GLN A 1 110 ? -4.357 1.996 18.604 1.00 75.56 110 GLN A N 1
ATOM 778 C CA . GLN A 1 110 ? -5.171 2.624 17.570 1.00 75.56 110 GLN A CA 1
ATOM 779 C C . GLN A 1 110 ? -4.660 2.201 16.193 1.00 75.56 110 GLN A C 1
ATOM 781 O O . GLN A 1 110 ? -3.625 2.694 15.736 1.00 75.56 110 GLN A O 1
ATOM 786 N N . VAL A 1 111 ? -5.392 1.304 15.530 1.00 87.25 111 VAL A N 1
ATOM 787 C CA . VAL A 1 111 ? -5.107 0.923 14.143 1.00 87.25 111 VAL A CA 1
ATOM 788 C C . VAL A 1 111 ? -5.877 1.861 13.212 1.00 87.25 111 VAL A C 1
ATOM 790 O O . VAL A 1 111 ? -7.102 1.959 13.279 1.00 87.25 111 VAL A O 1
ATOM 793 N N . LEU A 1 112 ? -5.168 2.581 12.346 1.00 90.69 112 LEU A N 1
ATOM 794 C CA . LEU A 1 112 ? -5.748 3.397 11.283 1.00 90.69 112 LEU A CA 1
ATOM 795 C C . LEU A 1 112 ? -5.517 2.690 9.948 1.00 90.69 112 LEU A C 1
ATOM 797 O O . LEU A 1 112 ? -4.380 2.478 9.547 1.00 90.69 112 LEU A O 1
ATOM 801 N N . VAL A 1 113 ? -6.593 2.343 9.255 1.00 93.50 113 VAL A N 1
ATOM 802 C CA . VAL A 1 113 ? -6.562 1.744 7.922 1.00 93.50 113 VAL A CA 1
ATOM 803 C C . VAL A 1 113 ? -6.805 2.838 6.894 1.00 93.50 113 VAL A C 1
ATOM 805 O O . VAL A 1 113 ? -7.888 3.424 6.841 1.00 93.50 113 VAL A O 1
ATOM 808 N N . LEU A 1 114 ? -5.805 3.102 6.065 1.00 95.50 114 LEU A N 1
ATOM 809 C CA . LEU A 1 114 ? -5.873 4.041 4.958 1.00 95.50 114 LEU A CA 1
ATOM 810 C C . LEU A 1 114 ? -6.074 3.270 3.655 1.00 95.50 114 LEU A C 1
ATOM 812 O O . LEU A 1 114 ? -5.234 2.454 3.290 1.00 95.50 114 LEU A O 1
ATOM 816 N N . ALA A 1 115 ? -7.156 3.551 2.933 1.00 95.50 115 ALA A N 1
ATOM 817 C CA . ALA A 1 115 ? -7.373 3.043 1.580 1.00 95.50 115 ALA A CA 1
ATOM 818 C C . ALA A 1 115 ? -7.231 4.195 0.571 1.00 95.50 115 ALA A C 1
ATOM 820 O O . ALA A 1 115 ? -8.160 5.003 0.448 1.00 95.50 115 ALA A O 1
ATOM 821 N N . PRO A 1 116 ? -6.097 4.312 -0.144 1.00 93.06 116 PRO A N 1
ATOM 822 C CA . PRO A 1 116 ? -5.935 5.324 -1.183 1.00 93.06 116 PRO A CA 1
ATOM 823 C C . PRO A 1 116 ? -6.947 5.133 -2.317 1.00 93.06 116 PRO A C 1
ATOM 825 O O . PRO A 1 116 ? -7.277 4.002 -2.704 1.00 93.06 116 PRO A O 1
ATOM 828 N N . ALA A 1 117 ? -7.426 6.240 -2.879 1.00 91.81 117 ALA A N 1
ATOM 829 C CA . ALA A 1 117 ? -8.322 6.260 -4.032 1.00 91.81 117 ALA A CA 1
ATOM 830 C C . ALA A 1 117 ? -7.539 6.151 -5.347 1.00 91.81 117 ALA A C 1
ATOM 832 O O . ALA A 1 117 ? -7.719 6.961 -6.251 1.00 91.81 117 ALA A O 1
ATOM 833 N N . VAL A 1 118 ? -6.648 5.156 -5.439 1.00 86.88 118 VAL A N 1
ATOM 834 C CA . VAL A 1 118 ? -5.788 4.958 -6.613 1.00 86.88 118 VAL A CA 1
ATOM 835 C C . VAL A 1 118 ? -6.616 4.878 -7.886 1.00 86.88 118 VAL A C 1
ATOM 837 O O . VAL A 1 118 ? -7.541 4.069 -7.998 1.00 86.88 118 VAL A O 1
ATOM 840 N N . ASN A 1 119 ? -6.257 5.729 -8.842 1.00 82.25 119 ASN A N 1
ATOM 841 C CA . ASN A 1 119 ? -6.892 5.791 -10.143 1.00 82.25 119 ASN A CA 1
ATOM 842 C C . ASN A 1 119 ? -5.913 5.368 -11.238 1.00 82.25 119 ASN A C 1
ATOM 844 O O . ASN A 1 119 ? -4.699 5.513 -11.102 1.00 82.25 119 ASN A O 1
ATOM 848 N N . THR A 1 120 ? -6.446 4.874 -12.352 1.00 77.56 120 THR A N 1
ATOM 849 C CA . THR A 1 120 ? -5.624 4.668 -13.549 1.00 77.56 120 THR A CA 1
ATOM 850 C C . THR A 1 120 ? -5.267 6.018 -14.162 1.00 77.56 120 THR A C 1
ATOM 852 O O . THR A 1 120 ? -6.055 6.963 -14.084 1.00 77.56 120 THR A O 1
ATOM 855 N N . THR A 1 121 ? -4.110 6.111 -14.823 1.00 72.88 121 THR A N 1
ATOM 856 C CA . THR A 1 121 ? -3.664 7.347 -15.482 1.00 72.88 121 THR A CA 1
ATOM 857 C C . THR A 1 121 ? -4.738 7.883 -16.429 1.00 72.88 121 THR A C 1
ATOM 859 O O . THR A 1 121 ? -5.097 9.050 -16.348 1.00 72.88 121 THR A O 1
ATOM 862 N N . VAL A 1 122 ? -5.338 7.023 -17.260 1.00 72.38 122 VAL A N 1
ATOM 863 C CA . VAL A 1 122 ? -6.389 7.411 -18.220 1.00 72.38 122 VAL A CA 1
ATOM 864 C C . VAL A 1 122 ? -7.638 7.964 -17.523 1.00 72.38 122 VAL A C 1
ATOM 866 O O . VAL A 1 122 ? -8.157 9.002 -17.922 1.00 72.38 122 VAL A O 1
ATOM 869 N N . ALA A 1 123 ? -8.115 7.316 -16.460 1.00 68.19 123 ALA A N 1
ATOM 870 C CA . ALA A 1 123 ? -9.280 7.798 -15.718 1.00 68.19 123 ALA A CA 1
ATOM 871 C C . ALA A 1 123 ? -8.988 9.089 -14.934 1.00 68.19 123 ALA A C 1
ATOM 873 O O . ALA A 1 123 ? -9.887 9.912 -14.759 1.00 68.19 123 ALA A O 1
ATOM 874 N N . HIS A 1 124 ? -7.733 9.309 -14.528 1.00 71.88 124 HIS A N 1
ATOM 875 C CA . HIS A 1 124 ? -7.293 10.581 -13.963 1.00 71.88 124 HIS A CA 1
ATOM 876 C C . HIS A 1 124 ? -7.393 11.714 -14.997 1.00 71.88 124 HIS A C 1
ATOM 878 O O . HIS A 1 124 ? -7.980 12.751 -14.699 1.00 71.88 124 HIS A O 1
ATOM 884 N N . TRP A 1 125 ? -6.936 11.490 -16.237 1.00 75.75 125 TRP A N 1
ATOM 885 C CA . TRP A 1 125 ? -7.097 12.458 -17.335 1.00 75.75 125 TRP A CA 1
ATOM 886 C C . TRP A 1 125 ? -8.565 12.787 -17.626 1.00 75.75 125 TRP A C 1
ATOM 888 O O . TRP A 1 125 ? -8.905 13.935 -17.902 1.00 75.75 125 TRP A O 1
ATOM 898 N N . LEU A 1 126 ? -9.453 11.798 -17.514 1.00 78.38 126 LEU A N 1
ATOM 899 C CA . LEU A 1 126 ? -10.894 11.978 -17.711 1.00 78.38 126 LEU A CA 1
ATOM 900 C C . LEU A 1 126 ? -11.621 12.541 -16.478 1.00 78.38 126 LEU A C 1
ATOM 902 O O . LEU A 1 126 ? -12.846 12.655 -16.494 1.00 78.38 126 LEU A O 1
ATOM 906 N N . SER A 1 127 ? -10.893 12.894 -15.412 1.00 72.31 127 SER A N 1
ATOM 907 C CA . SER A 1 127 ? -11.457 13.354 -14.135 1.00 72.31 127 SER A CA 1
ATOM 908 C C . SER A 1 127 ? -12.476 12.382 -13.514 1.00 72.31 127 SER A C 1
ATOM 910 O O . SER A 1 127 ? -13.308 12.781 -12.691 1.00 72.31 127 SER A O 1
ATOM 912 N N . ASP A 1 128 ? -12.419 11.093 -13.861 1.00 76.06 128 ASP A N 1
ATOM 913 C CA . ASP A 1 128 ? -13.294 10.075 -13.281 1.00 76.06 128 ASP A CA 1
ATOM 914 C C . ASP A 1 128 ? -12.723 9.583 -11.946 1.00 76.06 128 ASP A C 1
ATOM 916 O O . ASP A 1 128 ? -12.108 8.522 -11.832 1.00 76.06 128 ASP A O 1
ATOM 920 N N . LEU A 1 129 ? -12.909 10.406 -10.912 1.00 77.31 129 LEU A N 1
ATOM 921 C CA . LEU A 1 129 ? -12.493 10.119 -9.534 1.00 77.31 129 LEU A CA 1
ATOM 922 C C . LEU A 1 129 ? -13.562 9.357 -8.737 1.00 77.31 129 LEU A C 1
ATOM 924 O O . LEU A 1 129 ? -13.310 8.898 -7.620 1.00 77.31 129 LEU A O 1
ATOM 928 N N . ARG A 1 130 ? -14.783 9.232 -9.273 1.00 84.19 130 ARG A N 1
ATOM 929 C CA . ARG A 1 130 ? -15.910 8.633 -8.539 1.00 84.19 130 ARG A CA 1
ATOM 930 C C . ARG A 1 130 ? -15.706 7.141 -8.354 1.00 84.19 130 ARG A C 1
ATOM 932 O O . ARG A 1 130 ? -15.879 6.648 -7.239 1.00 84.19 130 ARG A O 1
ATOM 939 N N . LYS A 1 131 ? -15.305 6.450 -9.421 1.00 85.94 131 LYS A N 1
ATOM 940 C CA . LYS A 1 131 ? -15.042 5.012 -9.388 1.00 85.94 131 LYS A CA 1
ATOM 941 C C . LYS A 1 131 ? -13.883 4.676 -8.448 1.00 85.94 131 LYS A C 1
ATOM 943 O O . LYS A 1 131 ? -14.052 3.855 -7.556 1.00 85.94 131 LYS A O 1
ATOM 948 N N . ALA A 1 132 ? -12.771 5.405 -8.552 1.00 88.12 132 ALA A N 1
ATOM 949 C CA . ALA A 1 132 ? -11.606 5.212 -7.687 1.00 88.12 132 ALA A CA 1
ATOM 950 C C . ALA A 1 132 ? -11.947 5.379 -6.194 1.00 88.12 132 ALA A C 1
ATOM 952 O O . ALA A 1 132 ? -11.505 4.598 -5.347 1.00 88.12 132 ALA A O 1
ATOM 953 N N . ARG A 1 133 ? -12.808 6.352 -5.862 1.00 89.31 133 ARG A N 1
ATOM 954 C CA . ARG A 1 133 ? -13.276 6.551 -4.487 1.00 89.31 133 ARG A CA 1
ATOM 955 C C . ARG A 1 133 ? -14.210 5.439 -4.011 1.00 89.31 133 ARG A C 1
ATOM 957 O O . ARG A 1 133 ? -14.097 5.022 -2.862 1.00 89.31 133 ARG A O 1
ATOM 964 N N . GLN A 1 134 ? -15.112 4.958 -4.866 1.00 91.25 134 GLN A N 1
ATOM 965 C CA . GLN A 1 134 ? -15.996 3.829 -4.548 1.00 91.25 134 GLN A CA 1
ATOM 966 C C . GLN A 1 134 ? -15.205 2.535 -4.334 1.00 91.25 134 GLN A C 1
ATOM 968 O O . GLN A 1 134 ? -15.453 1.820 -3.364 1.00 91.25 134 GLN A O 1
ATOM 973 N N . ASP A 1 135 ? -14.212 2.270 -5.182 1.00 90.94 135 ASP A N 1
ATOM 974 C CA . ASP A 1 135 ? -13.340 1.103 -5.056 1.00 90.94 135 ASP A CA 1
ATOM 975 C C . ASP A 1 135 ? -12.528 1.165 -3.755 1.00 90.94 135 ASP A C 1
ATOM 977 O O . ASP A 1 135 ? -12.468 0.183 -3.012 1.00 90.94 135 ASP A O 1
ATOM 981 N N . ALA A 1 136 ? -11.990 2.337 -3.403 1.00 92.81 136 ALA A N 1
ATOM 982 C CA . ALA A 1 136 ? -11.311 2.539 -2.124 1.00 92.81 136 ALA A CA 1
ATOM 983 C C . ALA A 1 136 ? -12.242 2.356 -0.918 1.00 92.81 136 ALA A C 1
ATOM 985 O O . ALA A 1 136 ? -11.858 1.714 0.057 1.00 92.81 136 ALA A O 1
ATOM 986 N N . GLN A 1 137 ? -13.478 2.859 -0.987 1.00 94.69 137 GLN A N 1
ATOM 987 C CA . GLN A 1 137 ? -14.489 2.643 0.053 1.00 94.69 137 GLN A CA 1
ATOM 988 C C . GLN A 1 137 ? -14.827 1.161 0.219 1.00 94.69 137 GLN A C 1
ATOM 990 O O . GLN A 1 137 ? -14.945 0.687 1.349 1.00 94.69 137 GLN A O 1
ATOM 995 N N . ARG A 1 138 ? -14.954 0.421 -0.888 1.00 94.75 138 ARG A N 1
ATOM 996 C CA . ARG A 1 138 ? -15.207 -1.021 -0.863 1.00 94.75 138 ARG A CA 1
ATOM 997 C C . ARG A 1 138 ? -14.041 -1.772 -0.224 1.00 94.75 138 ARG A C 1
ATOM 999 O O . ARG A 1 138 ? -14.279 -2.556 0.691 1.00 94.75 138 ARG A O 1
ATOM 1006 N N . ARG A 1 139 ? -12.802 -1.496 -0.653 1.00 94.62 139 ARG A N 1
ATOM 1007 C CA . ARG A 1 139 ? -11.590 -2.074 -0.044 1.00 94.62 139 ARG A CA 1
ATOM 1008 C C . ARG A 1 139 ? -11.542 -1.792 1.452 1.00 94.62 139 ARG A C 1
ATOM 1010 O O . ARG A 1 139 ? -11.336 -2.706 2.238 1.00 94.62 139 ARG A O 1
ATOM 1017 N N . LEU A 1 140 ? -11.798 -0.545 1.843 1.00 94.50 140 LEU A N 1
ATOM 1018 C CA . LEU A 1 140 ? -11.793 -0.138 3.241 1.00 94.50 140 LEU A CA 1
ATOM 1019 C C . LEU A 1 140 ? -12.844 -0.888 4.064 1.00 94.50 140 LEU A C 1
ATOM 1021 O O . LEU A 1 140 ? -12.526 -1.391 5.136 1.00 94.50 140 LEU A O 1
ATOM 1025 N N . ALA A 1 141 ? -14.078 -0.980 3.567 1.00 95.44 141 ALA A N 1
ATOM 1026 C CA . ALA A 1 141 ? -15.162 -1.667 4.263 1.00 95.44 141 ALA A CA 1
ATOM 1027 C C . ALA A 1 141 ? -14.843 -3.150 4.494 1.00 95.44 141 ALA A C 1
ATOM 1029 O O . ALA A 1 141 ? -15.051 -3.657 5.596 1.00 95.44 141 ALA A O 1
ATOM 1030 N N . VAL A 1 142 ? -14.294 -3.820 3.478 1.00 95.56 142 VAL A N 1
ATOM 1031 C CA . VAL A 1 142 ? -13.859 -5.217 3.578 1.00 95.56 142 VAL A CA 1
ATOM 1032 C C . VAL A 1 142 ? -12.722 -5.354 4.594 1.00 95.56 142 VAL A C 1
ATOM 1034 O O . VAL A 1 142 ? -12.846 -6.138 5.531 1.00 95.56 142 VAL A O 1
ATOM 1037 N N . SER A 1 143 ? -11.674 -4.531 4.489 1.00 94.12 143 SER A N 1
ATOM 1038 C CA . SER A 1 143 ? -10.540 -4.556 5.422 1.00 94.12 143 SER A CA 1
ATOM 1039 C C . SER A 1 143 ? -10.960 -4.330 6.877 1.00 94.12 143 SER A C 1
ATOM 1041 O O . SER A 1 143 ? -10.499 -5.038 7.771 1.00 94.12 143 SER A O 1
ATOM 1043 N N . LEU A 1 144 ? -11.851 -3.365 7.130 1.00 94.50 144 LEU A N 1
ATOM 1044 C CA . LEU A 1 144 ? -12.370 -3.099 8.474 1.00 94.50 144 LEU A CA 1
ATOM 1045 C C . LEU A 1 144 ? -13.212 -4.261 9.002 1.00 94.50 144 LEU A C 1
ATOM 1047 O O . LEU A 1 144 ? -13.090 -4.599 10.176 1.00 94.50 144 LEU A O 1
ATOM 1051 N N . GLY A 1 145 ? -14.034 -4.887 8.154 1.00 93.19 145 GLY A N 1
ATOM 1052 C CA . GLY A 1 145 ? -14.809 -6.070 8.530 1.00 93.19 145 GLY A CA 1
ATOM 1053 C C . GLY A 1 145 ? -13.911 -7.226 8.974 1.00 93.19 145 GLY A C 1
ATOM 1054 O O . GLY A 1 145 ? -14.132 -7.812 10.035 1.00 93.19 145 GLY A O 1
ATOM 1055 N N . THR A 1 146 ? -12.851 -7.503 8.216 1.00 93.06 146 THR A N 1
ATOM 1056 C CA . THR A 1 146 ? -11.889 -8.567 8.536 1.00 93.06 146 THR A CA 1
ATOM 1057 C C . THR A 1 146 ? -11.079 -8.253 9.798 1.00 93.06 146 THR A C 1
ATOM 1059 O O . THR A 1 146 ? -10.881 -9.129 10.640 1.00 93.06 146 THR A O 1
ATOM 1062 N N . LEU A 1 147 ? -10.648 -7.001 9.986 1.00 90.75 147 LEU A N 1
ATOM 1063 C CA . LEU A 1 147 ? -9.935 -6.572 11.199 1.00 90.75 147 LEU A CA 1
ATOM 1064 C C . LEU A 1 147 ? -10.825 -6.614 12.445 1.00 90.75 147 LEU A C 1
ATOM 1066 O O . LEU A 1 147 ? -10.381 -7.070 13.500 1.00 90.75 147 LEU A O 1
ATOM 1070 N N . ALA A 1 148 ? -12.092 -6.217 12.316 1.00 89.94 148 ALA A N 1
ATOM 1071 C CA . ALA A 1 148 ? -13.069 -6.333 13.391 1.00 89.94 148 ALA A CA 1
ATOM 1072 C C . ALA A 1 148 ? -13.302 -7.803 13.778 1.00 89.94 148 ALA A C 1
ATOM 1074 O O . ALA A 1 148 ? -13.333 -8.128 14.966 1.00 89.94 148 ALA A O 1
ATOM 1075 N N . ALA A 1 149 ? -13.381 -8.711 12.797 1.00 90.69 149 ALA A N 1
ATOM 1076 C CA . ALA A 1 149 ? -13.464 -10.151 13.052 1.00 90.69 149 ALA A CA 1
ATOM 1077 C C . ALA A 1 149 ? -12.224 -10.690 13.795 1.00 90.69 149 ALA A C 1
ATOM 1079 O O . ALA A 1 149 ? -12.347 -11.574 14.643 1.00 90.69 149 ALA A O 1
ATOM 1080 N N . ALA A 1 150 ? -11.046 -10.109 13.546 1.00 88.94 150 ALA A N 1
ATOM 1081 C CA . ALA A 1 150 ? -9.802 -10.398 14.262 1.00 88.94 150 ALA A CA 1
ATOM 1082 C C . ALA A 1 150 ? -9.661 -9.660 15.614 1.00 88.94 150 ALA A C 1
ATOM 1084 O O . ALA A 1 150 ? -8.631 -9.790 16.276 1.00 88.94 150 ALA A O 1
ATOM 1085 N N . ARG A 1 151 ? -10.689 -8.913 16.050 1.00 87.88 151 ARG A N 1
ATOM 1086 C CA . ARG A 1 151 ? -10.707 -8.093 17.278 1.00 87.88 151 ARG A CA 1
ATOM 1087 C C . ARG A 1 151 ? -9.638 -6.992 17.323 1.00 87.88 151 ARG A C 1
ATOM 1089 O O . ARG A 1 151 ? -9.194 -6.614 18.406 1.00 87.88 151 ARG A O 1
ATOM 1096 N N . ALA A 1 152 ? -9.235 -6.467 16.170 1.00 85.00 152 ALA A N 1
ATOM 1097 C CA . ALA A 1 152 ? -8.434 -5.250 16.109 1.00 85.00 152 ALA A CA 1
ATOM 1098 C C . ALA A 1 152 ? -9.352 -4.018 16.181 1.00 85.00 152 ALA A C 1
ATOM 1100 O O . ALA A 1 152 ? -10.280 -3.900 15.378 1.00 85.00 152 ALA A O 1
ATOM 1101 N N . ASP A 1 153 ? -9.091 -3.092 17.114 1.00 85.06 153 ASP A N 1
ATOM 1102 C CA . ASP A 1 153 ? -9.755 -1.778 17.140 1.00 85.06 153 ASP A CA 1
ATOM 1103 C C . ASP A 1 153 ? -9.199 -0.914 16.000 1.00 85.06 153 ASP A C 1
ATOM 1105 O O . ASP A 1 153 ? -8.188 -0.214 16.125 1.00 85.06 153 ASP A O 1
ATOM 1109 N N . ALA A 1 154 ? -9.835 -1.060 14.840 1.00 88.19 154 ALA A N 1
ATOM 1110 C CA . ALA A 1 154 ? -9.442 -0.421 13.603 1.00 88.19 154 ALA A CA 1
ATOM 1111 C C . ALA A 1 154 ? -10.446 0.654 13.198 1.00 88.19 154 ALA A C 1
ATOM 1113 O O . ALA A 1 154 ? -11.663 0.467 13.203 1.00 88.19 154 ALA A O 1
ATOM 1114 N N . ARG A 1 155 ? -9.911 1.786 12.766 1.00 89.31 155 ARG A N 1
ATOM 1115 C CA . ARG A 1 155 ? -10.664 2.889 12.180 1.00 89.31 155 ARG A CA 1
ATOM 1116 C C . ARG A 1 155 ? -10.206 3.086 10.746 1.00 89.31 155 ARG A C 1
ATOM 1118 O O . ARG A 1 155 ? -9.046 2.845 10.432 1.00 89.31 155 ARG A O 1
ATOM 1125 N N . GLY A 1 156 ? -11.109 3.520 9.877 1.00 90.88 156 GLY A N 1
ATOM 1126 C CA . GLY A 1 156 ? -10.827 3.635 8.451 1.00 90.88 156 GLY A CA 1
ATOM 1127 C C . GLY A 1 156 ? -10.865 5.056 7.918 1.00 90.88 156 GLY A C 1
ATOM 1128 O O . GLY A 1 156 ? -11.699 5.860 8.337 1.00 90.88 156 GLY A O 1
ATOM 1129 N N . GLN A 1 157 ? -10.021 5.324 6.927 1.00 93.00 157 GLN A N 1
ATOM 1130 C CA . GLN A 1 157 ?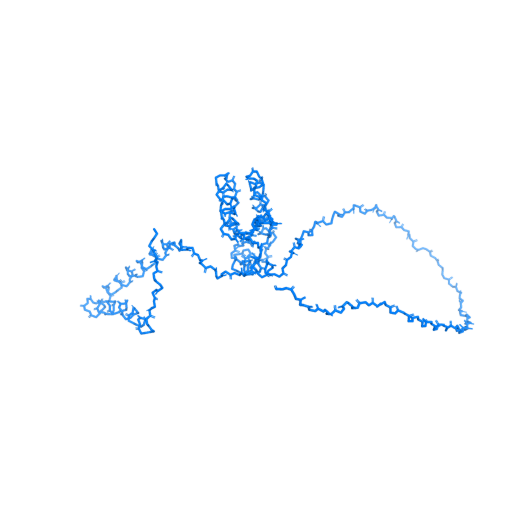 -10.022 6.550 6.140 1.00 93.00 157 GLN A CA 1
ATOM 1131 C C . GLN A 1 157 ? -9.791 6.235 4.658 1.00 93.00 157 GLN A C 1
ATOM 1133 O O . GLN A 1 157 ? -8.984 5.379 4.300 1.00 93.00 157 GLN A O 1
ATOM 1138 N N . VAL A 1 158 ? -10.497 6.954 3.785 1.00 94.25 158 VAL A N 1
ATOM 1139 C CA . VAL A 1 158 ? -10.205 6.966 2.347 1.00 94.25 158 VAL A CA 1
ATOM 1140 C C . VAL A 1 158 ? -9.255 8.121 2.067 1.00 94.25 158 VAL A C 1
ATOM 1142 O O . VAL A 1 158 ? -9.560 9.260 2.430 1.00 94.25 158 VAL A O 1
ATOM 1145 N N . GLY A 1 159 ? -8.117 7.805 1.458 1.00 91.69 159 GLY A N 1
ATOM 1146 C CA . GLY A 1 159 ? -7.059 8.760 1.143 1.00 91.69 159 GLY A CA 1
ATOM 1147 C C . GLY A 1 159 ? -7.222 9.434 -0.215 1.00 91.69 159 GLY A C 1
ATOM 1148 O O . GLY A 1 159 ? -8.187 9.180 -0.942 1.00 91.69 159 GLY A O 1
ATOM 1149 N N . ASP A 1 160 ? -6.243 10.271 -0.550 1.00 90.69 160 ASP A N 1
ATOM 1150 C CA . ASP A 1 160 ? -6.075 10.818 -1.895 1.00 90.69 160 ASP A CA 1
ATOM 1151 C C . ASP A 1 160 ? -5.804 9.707 -2.937 1.00 90.69 160 ASP A C 1
ATOM 1153 O O . ASP A 1 160 ? -5.639 8.526 -2.603 1.00 90.69 160 ASP A O 1
ATOM 1157 N N . SER A 1 161 ? -5.819 10.079 -4.216 1.00 89.19 161 SER A N 1
ATOM 1158 C CA . SER A 1 161 ? -5.455 9.190 -5.320 1.00 89.19 161 SER A CA 1
ATOM 1159 C C . SER A 1 161 ? -3.951 8.927 -5.370 1.00 89.19 161 SER A C 1
ATOM 1161 O O . SER A 1 161 ? -3.552 7.841 -5.795 1.00 89.19 161 SER A O 1
ATOM 1163 N N . ASP A 1 162 ? -3.137 9.890 -4.927 1.00 88.06 162 ASP A N 1
ATOM 1164 C CA . ASP A 1 162 ? -1.709 9.687 -4.694 1.00 88.06 162 ASP A CA 1
ATOM 1165 C C . ASP A 1 162 ? -1.495 9.011 -3.322 1.00 88.06 162 ASP A C 1
ATOM 1167 O O . ASP A 1 162 ? -1.830 9.595 -2.285 1.00 88.06 162 ASP A O 1
ATOM 1171 N N . PRO A 1 163 ? -0.952 7.778 -3.275 1.00 89.75 163 PRO A N 1
ATOM 1172 C CA . PRO A 1 163 ? -0.726 7.068 -2.020 1.00 89.75 163 PRO A CA 1
ATOM 1173 C C . PRO A 1 163 ? 0.282 7.770 -1.104 1.00 89.75 163 PRO A C 1
ATOM 1175 O O . PRO A 1 163 ? 0.139 7.670 0.114 1.00 89.75 163 PRO A O 1
ATOM 1178 N N . VAL A 1 164 ? 1.272 8.486 -1.647 1.00 91.06 164 VAL A N 1
ATOM 1179 C CA . VAL A 1 164 ? 2.266 9.207 -0.837 1.00 91.06 164 VAL A CA 1
ATOM 1180 C C . VAL A 1 164 ? 1.593 10.376 -0.132 1.00 91.06 164 VAL A C 1
ATOM 1182 O O . VAL A 1 164 ? 1.673 10.485 1.093 1.00 91.06 164 VAL A O 1
ATOM 1185 N N . GLN A 1 165 ? 0.841 11.177 -0.889 1.00 90.44 165 GLN A N 1
ATOM 1186 C CA . GLN A 1 165 ? 0.051 12.279 -0.344 1.00 90.44 165 GLN A CA 1
ATOM 1187 C C . GLN A 1 165 ? -0.966 11.777 0.690 1.00 90.44 165 GLN A C 1
ATOM 1189 O O . GLN A 1 165 ? -1.098 12.345 1.771 1.00 90.44 165 GLN A O 1
ATOM 1194 N N . ALA A 1 166 ? -1.647 10.664 0.398 1.00 91.56 166 ALA A N 1
ATOM 1195 C CA . ALA A 1 166 ? -2.612 10.059 1.308 1.00 91.56 166 ALA A CA 1
ATOM 1196 C C . ALA A 1 166 ? -1.981 9.647 2.650 1.00 91.56 166 ALA A C 1
ATOM 1198 O O . ALA A 1 166 ? -2.602 9.826 3.701 1.00 91.56 166 ALA A O 1
ATOM 1199 N N . VAL A 1 167 ? -0.767 9.087 2.622 1.00 91.19 167 VAL A N 1
ATOM 1200 C CA . VAL A 1 167 ? -0.020 8.716 3.832 1.00 91.19 167 VAL A CA 1
ATOM 1201 C C . VAL A 1 167 ? 0.416 9.960 4.596 1.00 91.19 167 VAL A C 1
ATOM 1203 O O . VAL A 1 167 ? 0.229 10.010 5.811 1.00 91.19 167 VAL A O 1
ATOM 1206 N N . GLU A 1 168 ? 0.938 10.977 3.910 1.00 90.75 168 GLU A N 1
ATOM 1207 C CA . GLU A 1 168 ? 1.338 12.235 4.545 1.00 90.75 168 GLU A CA 1
ATOM 1208 C C . GLU A 1 168 ? 0.154 12.905 5.261 1.00 90.75 168 GLU A C 1
ATOM 1210 O O . GLU A 1 168 ? 0.256 13.271 6.437 1.00 90.75 168 GLU A O 1
ATOM 1215 N N . ASP A 1 169 ? -0.994 12.992 4.589 1.00 89.75 169 ASP A N 1
ATOM 1216 C CA . ASP A 1 169 ? -2.217 13.566 5.143 1.00 89.75 169 ASP A CA 1
ATOM 1217 C C . ASP A 1 169 ? -2.720 12.763 6.352 1.00 89.75 169 ASP A C 1
ATOM 1219 O O . ASP A 1 169 ? -3.129 13.345 7.361 1.00 89.75 169 ASP A O 1
ATOM 1223 N N . ALA A 1 170 ? -2.654 11.428 6.290 1.00 88.44 170 ALA A N 1
ATOM 1224 C CA . ALA A 1 170 ? -3.043 10.553 7.395 1.00 88.44 170 ALA A CA 1
ATOM 1225 C C . ALA A 1 170 ? -2.114 10.706 8.611 1.00 88.44 170 ALA A C 1
ATOM 1227 O O . ALA A 1 170 ? -2.591 10.789 9.746 1.00 88.44 170 ALA A O 1
ATOM 1228 N N . LEU A 1 171 ? -0.800 10.794 8.392 1.00 87.00 171 LEU A N 1
ATOM 1229 C CA . LEU A 1 171 ? 0.183 11.014 9.456 1.00 87.00 171 LEU A CA 1
ATOM 1230 C C . LEU A 1 171 ? 0.011 12.395 10.099 1.00 87.00 171 LEU A C 1
ATOM 1232 O O . LEU A 1 171 ? 0.044 12.518 11.328 1.00 87.00 171 LEU A O 1
ATOM 1236 N N . ARG A 1 172 ? -0.246 13.425 9.287 1.00 84.50 172 ARG A N 1
ATOM 1237 C CA . ARG A 1 172 ? -0.524 14.788 9.757 1.00 84.50 172 ARG A CA 1
ATOM 1238 C C . ARG A 1 172 ? -1.833 14.868 10.548 1.00 84.50 172 ARG A C 1
ATOM 1240 O O . ARG A 1 172 ? -1.894 15.521 11.591 1.00 84.50 172 ARG A O 1
ATOM 1247 N N . ALA A 1 173 ? -2.877 14.178 10.095 1.00 80.62 173 ALA A N 1
ATOM 1248 C CA . ALA A 1 173 ? -4.139 14.095 10.824 1.00 80.62 173 ALA A CA 1
ATOM 1249 C C . ALA A 1 173 ? -3.964 13.353 12.159 1.00 80.62 173 ALA A C 1
ATOM 1251 O O . ALA A 1 173 ? -4.466 13.801 13.191 1.00 80.62 173 ALA A O 1
ATOM 1252 N N . ALA A 1 174 ? -3.203 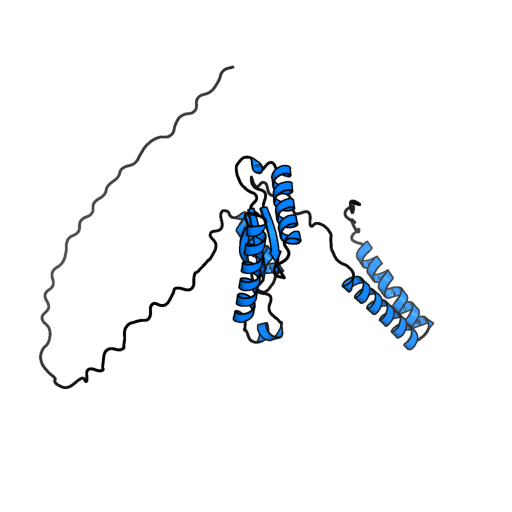12.257 12.165 1.00 73.56 174 ALA A N 1
ATOM 1253 C CA . ALA A 1 174 ? -2.942 11.480 13.369 1.00 73.56 174 ALA A CA 1
ATOM 1254 C C . ALA A 1 174 ? -2.130 12.266 14.413 1.00 73.56 174 ALA A C 1
ATOM 1256 O O . ALA A 1 174 ? -2.381 12.122 15.612 1.00 73.56 174 ALA A O 1
ATOM 1257 N N . SER A 1 175 ? -1.179 13.114 14.007 1.00 69.25 175 SER A N 1
ATOM 1258 C CA . SER A 1 175 ? -0.361 13.896 14.948 1.00 69.25 175 SER A CA 1
ATOM 1259 C C . SER A 1 175 ? -1.141 14.999 15.676 1.00 69.25 175 SER A C 1
ATOM 1261 O O . SER A 1 175 ? -0.771 15.364 16.790 1.00 69.25 175 SER A O 1
ATOM 1263 N N . THR A 1 176 ? -2.250 15.479 15.104 1.00 61.09 176 THR A N 1
ATOM 1264 C CA . THR A 1 176 ? -2.949 16.690 15.574 1.00 61.09 176 THR A CA 1
ATOM 1265 C C . THR A 1 176 ? -4.004 16.431 16.670 1.00 61.09 176 THR A C 1
ATOM 1267 O O . THR A 1 176 ? -4.426 17.367 17.345 1.00 61.09 176 THR A O 1
ATOM 1270 N N . GLY A 1 177 ? -4.408 15.181 16.932 1.00 59.91 177 GLY A N 1
ATOM 1271 C CA . GLY A 1 177 ? -5.355 14.846 18.013 1.00 59.91 177 GLY A CA 1
ATOM 1272 C C . GLY A 1 177 ? -6.461 13.875 17.589 1.00 59.91 177 GLY A C 1
ATOM 1273 O O . GLY A 1 177 ? -6.323 13.218 16.557 1.00 59.91 177 GLY A O 1
ATOM 1274 N N . PRO A 1 178 ? -7.542 13.710 18.385 1.00 51.72 178 PRO A N 1
ATOM 1275 C CA . PRO A 1 178 ? -8.642 12.814 18.040 1.00 51.72 178 PRO A CA 1
ATOM 1276 C C . PRO A 1 178 ? -9.277 13.267 16.726 1.00 51.72 178 PRO A C 1
ATOM 1278 O O . PRO A 1 178 ? -9.968 14.279 16.677 1.00 51.72 178 PRO A O 1
ATOM 1281 N N . TYR A 1 179 ? -9.033 12.516 15.657 1.00 52.06 179 TYR A N 1
ATOM 1282 C CA . TYR A 1 179 ? -9.728 12.730 14.402 1.00 52.06 179 TYR A CA 1
ATOM 1283 C C . TYR A 1 179 ? -11.179 12.271 14.565 1.00 52.06 179 TYR A C 1
ATOM 1285 O O . TYR A 1 179 ? -11.462 11.129 14.947 1.00 52.06 179 TYR A O 1
ATOM 1293 N N . GLU A 1 180 ? -12.102 13.180 14.287 1.00 45.91 180 GLU A N 1
ATOM 1294 C CA . GLU A 1 180 ? -13.473 12.831 13.954 1.00 45.91 180 GLU A CA 1
ATOM 1295 C C . GLU A 1 180 ? -13.465 12.386 12.483 1.00 45.91 180 GLU A C 1
ATOM 1297 O O . GLU A 1 180 ? -12.975 13.129 11.625 1.00 45.91 180 GLU A O 1
ATOM 1302 N N . PRO A 1 181 ? -13.922 11.168 12.147 1.00 49.97 181 PRO A N 1
ATOM 1303 C CA . PRO A 1 181 ? -13.994 10.747 10.757 1.00 49.97 181 PRO A CA 1
ATOM 1304 C C . PRO A 1 181 ? -14.915 11.700 9.991 1.00 49.97 181 PRO A C 1
ATOM 1306 O O . PRO A 1 181 ? -16.052 11.924 10.399 1.00 49.97 181 PRO A O 1
ATOM 1309 N N . CYS A 1 182 ? -14.477 12.205 8.836 1.00 38.75 182 CYS A N 1
ATOM 1310 C CA . CYS A 1 182 ? -15.355 12.870 7.869 1.00 38.75 182 CYS A CA 1
ATOM 1311 C C . CYS A 1 182 ? -16.289 11.844 7.197 1.00 38.75 182 CYS A C 1
ATOM 1313 O O . CYS A 1 182 ? -16.315 11.695 5.974 1.00 38.75 182 CYS A O 1
ATOM 1315 N N . THR A 1 183 ? -17.080 11.110 7.975 1.00 44.16 183 THR A N 1
ATOM 1316 C CA . THR A 1 183 ? -18.230 10.360 7.480 1.00 44.16 183 THR A CA 1
ATOM 1317 C C . THR A 1 183 ? -19.363 11.350 7.235 1.00 44.16 183 THR A C 1
ATOM 1319 O O . THR A 1 183 ? -20.332 11.440 7.983 1.00 44.16 183 THR A O 1
ATOM 1322 N N . ARG A 1 184 ? -19.294 12.093 6.124 1.00 36.72 184 ARG A N 1
ATOM 1323 C CA . ARG A 1 184 ? -20.522 12.643 5.543 1.00 36.72 184 ARG A CA 1
ATOM 1324 C C . ARG A 1 184 ? -21.305 11.455 4.989 1.00 36.72 184 ARG A C 1
ATOM 1326 O O . ARG A 1 184 ? -21.130 11.074 3.833 1.00 36.72 184 ARG A O 1
ATOM 1333 N N . ALA A 1 185 ? -22.142 10.854 5.835 1.00 33.53 185 ALA A N 1
ATOM 1334 C CA . ALA A 1 185 ? -23.215 9.986 5.380 1.00 33.53 185 ALA A CA 1
ATOM 1335 C C . ALA A 1 185 ? -23.950 10.733 4.252 1.00 33.53 185 ALA A C 1
ATOM 1337 O O . ALA A 1 185 ? -24.250 11.921 4.425 1.00 33.53 185 ALA A O 1
ATOM 1338 N N . PRO A 1 186 ? -24.190 10.115 3.082 1.00 38.44 186 PRO A N 1
ATOM 1339 C CA . PRO A 1 186 ? -24.983 10.763 2.054 1.00 38.44 186 PRO A CA 1
ATOM 1340 C C . PRO A 1 186 ? -26.330 11.079 2.693 1.00 38.44 186 PRO A C 1
ATOM 1342 O O . PRO A 1 186 ? -27.048 10.171 3.113 1.00 38.44 186 PRO A O 1
ATOM 1345 N N . ALA A 1 187 ? -26.630 12.371 2.837 1.00 34.72 187 ALA A N 1
ATOM 1346 C CA . ALA A 1 187 ? -27.930 12.821 3.288 1.00 34.72 187 ALA A CA 1
ATOM 1347 C C . ALA A 1 187 ? -28.957 12.100 2.415 1.00 34.72 187 ALA A C 1
ATOM 1349 O O . ALA A 1 187 ? -29.000 12.312 1.200 1.00 34.72 187 ALA A O 1
ATOM 1350 N N . ARG A 1 188 ? -29.733 11.192 3.019 1.00 37.97 188 ARG A N 1
ATOM 1351 C CA . ARG A 1 188 ? -30.916 10.632 2.376 1.00 37.97 188 ARG A CA 1
ATOM 1352 C C . ARG A 1 188 ? -31.752 11.842 1.979 1.00 37.97 188 ARG A C 1
ATOM 1354 O O . ARG A 1 188 ? -32.302 12.516 2.845 1.00 37.97 188 ARG A O 1
ATOM 1361 N N . ARG A 1 189 ? -31.799 12.161 0.683 1.00 35.22 189 ARG A N 1
ATOM 1362 C CA . ARG A 1 189 ? -32.829 13.054 0.160 1.00 35.22 189 ARG A CA 1
ATOM 1363 C C . ARG A 1 189 ? -34.149 12.373 0.487 1.00 35.22 189 ARG A C 1
ATOM 1365 O O . ARG A 1 189 ? -34.487 11.367 -0.132 1.00 35.22 189 ARG A O 1
ATOM 1372 N N . SER A 1 190 ? -34.859 12.892 1.484 1.00 37.41 190 SER A N 1
ATOM 1373 C CA . SER A 1 190 ? -36.283 12.626 1.629 1.00 37.41 190 SER A CA 1
ATOM 1374 C C . SER A 1 190 ? -36.946 12.925 0.282 1.00 37.41 190 SER A C 1
ATOM 1376 O O . SER A 1 190 ? -36.645 13.971 -0.304 1.00 37.41 190 SER A O 1
ATOM 1378 N N . PRO A 1 191 ? -37.800 12.034 -0.244 1.00 46.53 191 PRO A N 1
ATOM 1379 C CA . PRO A 1 191 ? -38.558 12.326 -1.447 1.00 46.53 191 PRO A CA 1
ATOM 1380 C C . PRO A 1 191 ? -39.467 13.515 -1.134 1.00 46.53 191 PRO A C 1
ATOM 1382 O O . PRO A 1 191 ? -40.378 13.434 -0.313 1.00 46.53 191 PRO A O 1
ATOM 1385 N N . SER A 1 192 ? -39.151 14.659 -1.735 1.00 44.91 192 SER A N 1
ATOM 1386 C CA . SER A 1 192 ? -39.998 15.839 -1.694 1.00 44.91 192 SER A CA 1
ATOM 1387 C C . SER A 1 192 ? -41.349 15.510 -2.325 1.00 44.91 192 SER A C 1
ATOM 1389 O O . SER A 1 192 ? -41.412 14.869 -3.372 1.00 44.91 192 SER A O 1
ATOM 1391 N N . ALA A 1 193 ? -42.392 15.973 -1.642 1.00 48.50 193 ALA A N 1
ATOM 1392 C CA . ALA A 1 193 ? -43.808 15.937 -1.975 1.00 48.50 193 ALA A CA 1
ATOM 1393 C C . ALA A 1 193 ? -44.146 16.173 -3.468 1.00 48.50 193 ALA A C 1
ATOM 1395 O O . ALA A 1 193 ? -43.392 16.850 -4.174 1.00 48.50 193 ALA A O 1
ATOM 1396 N N . PRO A 1 194 ? -45.299 15.660 -3.946 1.00 51.41 194 PRO A N 1
ATOM 1397 C CA . PRO A 1 194 ? -45.710 15.775 -5.343 1.00 51.41 194 PRO A CA 1
ATOM 1398 C C . PRO A 1 194 ? -45.896 17.237 -5.790 1.00 51.41 194 PRO A C 1
ATOM 1400 O O . PRO A 1 194 ? -46.226 18.103 -4.971 1.00 51.41 194 PRO A O 1
ATOM 1403 N N . PRO A 1 195 ? -45.709 17.529 -7.091 1.00 47.97 195 PRO A N 1
ATOM 1404 C CA . PRO A 1 195 ? -45.810 18.880 -7.622 1.00 47.97 195 PRO A CA 1
ATOM 1405 C C . PRO A 1 195 ? -47.231 19.426 -7.450 1.00 47.97 195 PRO A C 1
ATOM 1407 O O . PRO A 1 195 ? -48.209 18.843 -7.921 1.00 47.97 195 PRO A O 1
ATOM 1410 N N . ARG A 1 196 ? -47.335 20.576 -6.775 1.00 44.50 196 ARG A N 1
ATOM 1411 C CA . ARG A 1 196 ? -48.552 21.392 -6.732 1.00 44.50 196 ARG A CA 1
ATOM 1412 C C . ARG A 1 196 ? -48.944 21.759 -8.161 1.00 44.50 196 ARG A C 1
ATOM 1414 O O . ARG A 1 196 ? -48.166 22.382 -8.879 1.00 44.50 196 ARG A O 1
ATOM 1421 N N . ALA A 1 197 ? -50.159 21.367 -8.528 1.00 45.22 197 ALA A N 1
ATOM 1422 C CA . ALA A 1 197 ? -50.810 21.701 -9.780 1.00 45.22 197 ALA A CA 1
ATOM 1423 C C . ALA A 1 197 ? -50.737 23.206 -10.082 1.00 45.22 197 ALA A C 1
ATOM 1425 O O . ALA A 1 197 ? -50.918 24.052 -9.202 1.00 45.22 197 ALA A O 1
ATOM 1426 N N . ALA A 1 198 ? -50.482 23.500 -11.354 1.00 42.22 198 ALA A N 1
ATOM 1427 C CA . ALA A 1 198 ? -50.490 24.825 -11.942 1.00 42.22 198 ALA A CA 1
ATOM 1428 C C . ALA A 1 198 ? -51.801 25.563 -11.624 1.00 42.22 198 ALA A C 1
ATOM 1430 O O . ALA A 1 198 ? -52.880 25.155 -12.054 1.00 42.22 198 ALA A O 1
ATOM 1431 N N . ARG A 1 199 ? -51.700 26.675 -10.889 1.00 42.62 199 ARG A N 1
ATOM 1432 C CA . ARG A 1 199 ? -52.750 27.694 -10.819 1.00 42.62 199 ARG A CA 1
ATOM 1433 C C . ARG A 1 199 ? -52.428 28.741 -11.882 1.00 42.62 199 ARG A C 1
ATOM 1435 O O . ARG A 1 199 ? -51.398 29.403 -11.801 1.00 42.62 199 ARG A O 1
ATOM 1442 N N . GLN A 1 200 ? -53.286 28.821 -12.891 1.00 44.53 200 GLN A N 1
ATOM 1443 C CA . GLN A 1 200 ? -53.268 29.855 -13.923 1.00 44.53 200 GLN A CA 1
ATOM 1444 C C . GLN A 1 200 ? -53.438 31.248 -13.281 1.00 44.53 200 GLN A C 1
ATOM 1446 O O . GLN A 1 200 ? -54.255 31.377 -12.366 1.00 44.53 200 GLN A O 1
ATOM 1451 N N . PRO A 1 201 ? -52.715 32.287 -13.734 1.00 44.28 201 PRO A N 1
ATOM 1452 C CA . PRO A 1 201 ? -53.009 33.667 -13.378 1.00 44.28 201 PRO A CA 1
ATOM 1453 C C . PRO A 1 201 ? -54.000 34.257 -14.388 1.00 44.28 201 PRO A C 1
ATOM 1455 O O . PRO A 1 201 ? -53.656 34.502 -15.543 1.00 44.28 201 PRO A O 1
ATOM 1458 N N . GLY A 1 202 ? -55.233 34.467 -13.932 1.00 39.00 202 GLY A N 1
ATOM 1459 C CA . GLY A 1 202 ? -56.243 35.274 -14.601 1.00 39.00 202 GLY A CA 1
ATOM 1460 C C . GLY A 1 202 ? -56.535 36.528 -13.779 1.00 39.00 202 GLY A C 1
ATOM 1461 O O . GLY A 1 202 ? -56.863 36.425 -12.603 1.00 39.00 202 GLY A O 1
ATOM 1462 N N . GLU A 1 203 ? -56.415 37.663 -14.463 1.00 41.53 203 GLU A N 1
ATOM 1463 C CA . GLU A 1 203 ? -57.171 38.908 -14.287 1.00 41.53 203 GLU A CA 1
ATOM 1464 C C . GLU A 1 203 ? -56.858 39.904 -13.155 1.00 41.53 203 GLU A C 1
ATOM 1466 O O . GLU A 1 203 ? -56.834 39.593 -11.970 1.00 41.53 203 GLU A O 1
ATOM 1471 N N . ALA A 1 204 ? -56.754 41.153 -13.639 1.00 42.91 204 ALA A N 1
ATOM 1472 C CA . ALA A 1 204 ? -57.047 42.448 -13.023 1.00 42.91 204 ALA A CA 1
ATOM 1473 C C . ALA A 1 204 ? -56.180 42.863 -11.816 1.00 42.91 204 ALA A C 1
ATOM 1475 O O . ALA A 1 204 ? -56.177 42.241 -10.767 1.00 42.91 204 ALA A O 1
ATOM 1476 N N . GLY A 1 205 ? -55.387 43.932 -11.869 1.00 38.72 205 GLY A N 1
ATOM 1477 C CA . GLY A 1 205 ? -55.648 45.197 -12.542 1.00 38.72 205 GLY A CA 1
ATOM 1478 C C . GLY A 1 205 ? -56.265 46.173 -11.544 1.00 38.72 205 GLY A C 1
ATOM 1479 O O . GLY A 1 205 ? -57.454 46.098 -11.270 1.00 38.72 205 GLY A O 1
ATOM 1480 N N . ASP A 1 206 ? -55.425 47.106 -11.100 1.00 39.38 206 ASP A N 1
ATOM 1481 C CA . ASP A 1 206 ? -55.775 48.452 -10.641 1.00 39.38 206 ASP A CA 1
ATOM 1482 C C . ASP A 1 206 ? -55.939 48.743 -9.130 1.00 39.38 206 ASP A C 1
ATOM 1484 O O . ASP A 1 206 ? -56.408 47.938 -8.330 1.00 39.38 206 ASP A O 1
ATOM 1488 N N . ALA A 1 207 ? -55.550 49.985 -8.814 1.00 42.81 207 ALA A N 1
ATOM 1489 C CA . ALA A 1 207 ? -55.767 50.794 -7.615 1.00 42.81 207 ALA A CA 1
ATOM 1490 C C . ALA A 1 207 ? -54.778 50.708 -6.427 1.00 42.81 207 ALA A C 1
ATOM 1492 O O . ALA A 1 207 ? -54.932 49.940 -5.481 1.00 42.81 207 ALA A O 1
ATOM 1493 N N . GLY A 1 208 ? -53.888 51.712 -6.372 1.00 37.72 208 GLY A N 1
ATOM 1494 C CA . GLY A 1 208 ? -53.883 52.618 -5.208 1.00 37.72 208 GLY A CA 1
ATOM 1495 C C . GLY A 1 208 ? -52.607 52.686 -4.350 1.00 37.72 208 GLY A C 1
ATOM 1496 O O . GLY A 1 208 ? -52.266 51.712 -3.682 1.00 37.72 208 GLY A O 1
ATOM 1497 N N . PRO A 1 209 ? -51.914 53.845 -4.280 1.00 51.66 209 PRO A N 1
ATOM 1498 C CA . PRO A 1 209 ? -50.630 53.972 -3.597 1.00 51.66 209 PRO A CA 1
ATOM 1499 C C . PRO A 1 209 ? -50.705 54.549 -2.169 1.00 51.66 209 PRO A C 1
ATOM 1501 O O . PRO A 1 209 ? -51.518 55.408 -1.850 1.00 51.66 209 PRO A O 1
ATOM 1504 N N . ARG A 1 210 ? -49.701 54.142 -1.379 1.00 42.44 210 ARG A N 1
ATOM 1505 C CA . ARG A 1 210 ? -48.923 54.922 -0.392 1.00 42.44 210 ARG A CA 1
ATOM 1506 C C . ARG A 1 210 ? -49.690 55.758 0.646 1.00 42.44 210 ARG A C 1
ATOM 1508 O O . ARG A 1 210 ? -50.095 56.887 0.385 1.00 42.44 210 ARG A O 1
ATOM 1515 N N . ARG A 1 211 ? -49.586 55.340 1.913 1.00 44.03 211 ARG A N 1
ATOM 1516 C CA . ARG A 1 211 ? -49.488 56.292 3.028 1.00 44.03 211 ARG A CA 1
ATOM 1517 C C . ARG A 1 211 ? -48.424 55.867 4.033 1.00 44.03 211 ARG A C 1
ATOM 1519 O O . ARG A 1 211 ? -48.452 54.775 4.584 1.00 44.03 211 ARG A O 1
ATOM 1526 N N . ALA A 1 212 ? -47.463 56.765 4.201 1.00 41.69 212 ALA A N 1
ATOM 1527 C CA . ALA A 1 212 ? -46.394 56.710 5.175 1.00 41.69 212 ALA A CA 1
ATOM 1528 C C . ALA A 1 212 ? -46.933 56.914 6.596 1.00 41.69 212 ALA A C 1
ATOM 1530 O O . ALA A 1 212 ? -47.778 57.780 6.815 1.00 41.69 212 ALA A O 1
ATOM 1531 N N . ALA A 1 213 ? -46.358 56.208 7.565 1.00 46.16 213 ALA A N 1
ATOM 1532 C CA . ALA A 1 213 ? -46.301 56.672 8.944 1.00 46.16 213 ALA A CA 1
ATOM 1533 C C . ALA A 1 213 ? -44.984 56.199 9.566 1.00 46.16 213 ALA A C 1
ATOM 1535 O O . ALA A 1 213 ? -44.704 55.009 9.675 1.00 46.16 213 ALA A O 1
ATOM 1536 N N . ARG A 1 214 ? -44.156 57.188 9.899 1.00 44.72 214 ARG A N 1
ATOM 1537 C CA . ARG A 1 214 ? -42.942 57.083 10.702 1.00 44.72 214 ARG A CA 1
ATOM 1538 C C . ARG A 1 214 ? -43.339 56.895 12.168 1.00 44.72 214 ARG A C 1
ATOM 1540 O O . ARG A 1 214 ? -44.205 57.629 12.632 1.00 44.72 214 ARG A O 1
ATOM 1547 N N . SER A 1 215 ? -42.599 56.081 12.912 1.00 47.38 215 SER A N 1
ATOM 1548 C CA . SER A 1 215 ? -42.238 56.390 14.302 1.00 47.38 215 SER A CA 1
ATOM 1549 C C . SER A 1 215 ? -41.044 55.547 14.762 1.00 47.38 215 SER A C 1
ATOM 1551 O O . SER A 1 215 ? -40.879 54.388 14.399 1.00 47.38 215 SER A O 1
ATOM 1553 N N . HIS A 1 216 ? -40.163 56.241 15.475 1.00 48.00 216 HIS A N 1
ATOM 1554 C CA . HIS A 1 216 ? -38.811 55.903 15.924 1.00 48.00 216 HIS A CA 1
ATOM 1555 C C . HIS A 1 216 ? -38.843 55.158 17.298 1.00 48.00 216 HIS A C 1
ATOM 1557 O O . HIS A 1 216 ? -39.938 54.944 17.818 1.00 48.00 216 HIS A O 1
ATOM 1563 N N . PRO A 1 217 ? -37.693 54.741 17.880 1.00 67.56 217 PRO A N 1
ATOM 1564 C CA . PRO A 1 217 ? -37.537 53.598 18.793 1.00 67.56 217 PRO A CA 1
ATOM 1565 C C . PRO A 1 217 ? -37.523 53.983 20.291 1.00 67.56 217 PRO A C 1
ATOM 1567 O O . PRO A 1 217 ? -37.798 55.130 20.641 1.00 67.56 217 PRO A O 1
ATOM 1570 N N . PRO A 1 218 ? -37.182 53.031 21.184 1.00 60.44 218 PRO A N 1
ATOM 1571 C CA . PRO A 1 218 ? -35.967 53.196 22.011 1.00 60.44 218 PRO A CA 1
ATOM 1572 C C . PRO A 1 218 ? -35.179 51.873 22.187 1.00 60.44 218 PRO A C 1
ATOM 1574 O O . PRO A 1 218 ? -35.754 50.790 22.229 1.00 60.44 218 PRO A O 1
ATOM 1577 N N . ASP A 1 219 ? -33.848 51.869 22.066 1.00 48.53 219 ASP A N 1
ATOM 1578 C CA . ASP A 1 219 ? -32.837 52.023 23.136 1.00 48.53 219 ASP A CA 1
ATOM 1579 C C . ASP A 1 219 ? -33.119 51.259 24.445 1.00 48.53 219 ASP A C 1
ATOM 1581 O O . ASP A 1 219 ? -34.041 51.593 25.191 1.00 48.53 219 ASP A O 1
ATOM 1585 N N . ARG A 1 220 ? -32.264 50.269 24.748 1.00 52.19 220 ARG A N 1
ATOM 1586 C CA . ARG A 1 220 ? -31.871 49.909 26.119 1.00 52.19 220 ARG A CA 1
ATOM 1587 C C . ARG A 1 220 ? -30.599 49.062 26.131 1.00 52.19 220 ARG A C 1
ATOM 1589 O O . ARG A 1 220 ? -30.607 47.835 26.069 1.00 52.19 220 ARG A O 1
ATOM 1596 N N . SER A 1 221 ? -29.498 49.780 26.276 1.00 45.12 221 SER A N 1
ATOM 1597 C CA . SER A 1 221 ? -28.326 49.391 27.057 1.00 45.12 221 SER A CA 1
ATOM 1598 C C . SER A 1 221 ? -28.672 48.571 28.317 1.00 45.12 221 SER A C 1
ATOM 1600 O O . SER A 1 221 ? -29.478 48.988 29.149 1.00 45.12 221 SER A O 1
ATOM 1602 N N . ARG A 1 222 ? -28.006 47.423 28.510 1.00 52.91 222 ARG A N 1
ATOM 1603 C CA . ARG A 1 222 ? -27.749 46.860 29.846 1.00 52.91 222 ARG A CA 1
ATOM 1604 C C . ARG A 1 222 ? -26.444 46.072 29.875 1.00 52.91 222 ARG A C 1
ATOM 1606 O O . ARG A 1 222 ? -26.327 44.949 29.402 1.00 52.91 222 ARG A O 1
ATOM 1613 N N . SER A 1 223 ? -25.477 46.742 30.477 1.00 46.28 223 SER A N 1
ATOM 1614 C CA . SER A 1 223 ? -24.330 46.212 31.186 1.00 46.28 223 SER A CA 1
ATOM 1615 C C . SER A 1 223 ? -24.721 45.109 32.175 1.00 46.28 223 SER A C 1
ATOM 1617 O O . SER A 1 223 ? -25.617 45.286 32.998 1.00 46.28 223 SER A O 1
ATOM 1619 N N . PHE A 1 224 ? -23.972 44.008 32.172 1.00 51.12 224 PHE A N 1
ATOM 1620 C CA . PHE A 1 224 ? -23.794 43.190 33.367 1.00 51.12 224 PHE A CA 1
ATOM 1621 C C . PHE A 1 224 ? -22.359 42.652 33.398 1.00 51.12 224 PHE A C 1
ATOM 1623 O O . PHE A 1 224 ? -21.980 41.766 32.637 1.00 51.12 224 PHE A O 1
ATOM 1630 N N . ARG A 1 225 ? -21.544 43.240 34.282 1.00 49.44 225 ARG A N 1
ATOM 1631 C CA . ARG A 1 225 ? -20.382 42.569 34.875 1.00 49.44 225 ARG A CA 1
ATOM 1632 C C . ARG A 1 225 ? -20.907 41.395 35.697 1.00 49.44 225 ARG A C 1
ATOM 1634 O O . ARG A 1 225 ? -21.853 41.607 36.447 1.00 49.44 225 ARG A O 1
ATOM 1641 N N . GLN A 1 226 ? -20.218 40.257 35.689 1.00 57.94 226 GLN A N 1
ATOM 1642 C CA . GLN A 1 226 ? -19.601 39.730 36.912 1.00 57.94 226 GLN A CA 1
ATOM 1643 C C . GLN A 1 226 ? -18.733 38.491 36.633 1.00 57.94 226 GLN A C 1
ATOM 1645 O O . GLN A 1 226 ? -19.152 37.481 36.085 1.00 57.94 226 GLN A O 1
ATOM 1650 N N . GLN A 1 227 ? -17.483 38.682 37.027 1.00 58.66 227 GLN A N 1
ATOM 1651 C CA . GLN A 1 227 ? -16.378 37.782 37.329 1.00 58.66 227 GLN A CA 1
ATOM 1652 C C . GLN A 1 227 ? -16.778 36.528 38.130 1.00 58.66 227 GLN A C 1
ATOM 1654 O O . GLN A 1 227 ? -17.641 36.627 39.001 1.00 58.66 227 GLN A O 1
ATOM 1659 N N . PRO A 1 228 ? -16.058 35.405 37.961 1.00 65.12 228 PRO A N 1
ATOM 1660 C CA . PRO A 1 228 ? -15.825 34.491 39.073 1.00 65.12 228 PRO A CA 1
ATOM 1661 C C . PRO A 1 228 ? -14.333 34.378 39.463 1.00 65.12 228 PRO A C 1
ATOM 1663 O O . PRO A 1 228 ? -13.449 34.587 38.627 1.00 65.12 228 PRO A O 1
ATOM 1666 N N . PRO A 1 229 ? -14.049 34.086 40.749 1.00 59.72 229 PRO A N 1
ATOM 1667 C CA . PRO A 1 229 ? -12.720 34.104 41.357 1.00 59.72 229 PRO A CA 1
ATOM 1668 C C . PRO A 1 229 ? -12.067 32.710 41.386 1.00 59.72 229 PRO A C 1
ATOM 1670 O O . PRO A 1 229 ? -12.752 31.697 41.281 1.00 59.72 229 PRO A O 1
ATOM 1673 N N . GLY A 1 230 ? -10.760 32.658 41.665 1.00 50.94 230 GLY A N 1
ATOM 1674 C CA . GLY A 1 230 ? -10.166 31.489 42.328 1.00 50.94 230 GLY A CA 1
ATOM 1675 C C . GLY A 1 230 ? -8.886 30.944 41.704 1.00 50.94 230 GLY A C 1
ATOM 1676 O O . GLY A 1 230 ? -8.897 29.900 41.066 1.00 50.94 230 GLY A O 1
ATOM 1677 N N . ALA A 1 231 ? -7.762 31.604 41.978 1.00 60.75 231 ALA A N 1
ATOM 1678 C CA . ALA A 1 231 ? -6.453 30.958 41.977 1.00 60.75 231 ALA A CA 1
ATOM 1679 C C . ALA A 1 231 ? -6.193 30.341 43.366 1.00 60.75 231 ALA A C 1
ATOM 1681 O O . ALA A 1 231 ? -6.391 31.039 44.365 1.00 60.75 231 ALA A O 1
ATOM 1682 N N . PRO A 1 232 ? -5.696 29.099 43.478 1.00 69.19 232 PRO A N 1
ATOM 1683 C CA . PRO A 1 232 ? -5.063 28.639 44.706 1.00 69.19 232 PRO A CA 1
ATOM 1684 C C . PRO A 1 232 ? -3.552 28.924 44.720 1.00 69.19 232 PRO A C 1
ATOM 1686 O O . PRO A 1 232 ? -2.812 28.679 43.769 1.00 69.19 232 PRO A O 1
ATOM 1689 N N . ARG A 1 233 ? -3.135 29.472 45.865 1.00 55.88 233 ARG A N 1
ATOM 1690 C CA . ARG A 1 233 ? -1.778 29.806 46.308 1.00 55.88 233 ARG A CA 1
ATOM 1691 C C . ARG A 1 233 ? -0.836 28.594 46.348 1.00 55.88 233 ARG A C 1
ATOM 1693 O O . ARG A 1 233 ? -1.224 27.504 46.750 1.00 55.88 233 ARG A O 1
ATOM 1700 N N . ARG A 1 234 ? 0.447 28.867 46.081 1.00 59.91 234 ARG A N 1
ATOM 1701 C CA . ARG A 1 234 ? 1.614 28.097 46.552 1.00 59.91 234 ARG A CA 1
ATOM 1702 C C . ARG A 1 234 ? 1.634 27.979 48.084 1.00 59.91 234 ARG A C 1
ATOM 1704 O O . ARG A 1 234 ? 1.353 28.973 48.750 1.00 59.91 234 ARG A O 1
ATOM 1711 N N . ALA A 1 235 ? 2.157 26.868 48.608 1.00 56.91 235 ALA A N 1
ATOM 1712 C CA . ALA A 1 235 ? 3.081 26.875 49.749 1.00 56.91 235 ALA A CA 1
ATOM 1713 C C . ALA A 1 235 ? 3.920 25.570 49.819 1.00 56.91 235 ALA A C 1
ATOM 1715 O O . ALA A 1 235 ? 3.505 24.572 49.231 1.00 56.91 235 ALA A O 1
ATOM 1716 N N . PRO A 1 236 ? 5.093 25.586 50.490 1.00 63.44 236 PRO A N 1
ATOM 1717 C CA . PRO A 1 236 ? 6.150 24.576 50.379 1.00 63.44 236 PRO A CA 1
ATOM 1718 C C . PRO A 1 236 ? 6.378 23.723 51.656 1.00 63.44 236 PRO A C 1
ATOM 1720 O O . PRO A 1 236 ? 5.921 24.073 52.740 1.00 63.44 236 PRO A O 1
ATOM 1723 N N . SER A 1 237 ? 7.260 22.719 51.520 1.00 56.53 237 SER A N 1
ATOM 1724 C CA . SER A 1 237 ? 8.212 22.166 52.519 1.00 56.53 237 SER A CA 1
ATOM 1725 C C . SER A 1 237 ? 7.782 21.117 53.569 1.00 56.53 237 SER A C 1
ATOM 1727 O O . SER A 1 237 ? 6.675 21.149 54.097 1.00 56.53 237 SER A O 1
ATOM 1729 N N . ARG A 1 238 ? 8.799 20.297 53.922 1.00 57.62 238 ARG A N 1
ATOM 1730 C CA . ARG A 1 238 ? 8.935 19.172 54.883 1.00 57.62 238 ARG A CA 1
ATOM 1731 C C . ARG A 1 238 ? 8.705 17.797 54.234 1.00 57.62 238 ARG A C 1
ATOM 1733 O O . ARG A 1 238 ? 7.649 17.573 53.667 1.00 57.62 238 ARG A O 1
ATOM 1740 N N . THR A 1 239 ? 9.647 16.853 54.230 1.00 61.19 239 THR A N 1
ATOM 1741 C CA . THR A 1 239 ? 10.807 16.578 55.106 1.00 61.19 239 THR A CA 1
ATOM 1742 C C . THR A 1 239 ? 11.844 15.794 54.309 1.00 61.19 239 THR A C 1
ATOM 1744 O O . THR A 1 239 ? 11.409 15.094 53.368 1.00 61.19 239 THR A O 1
#

Radius of gyration: 33.66 Å; chains: 1; bounding box: 95×71×88 Å

Secondary structure (DSSP, 8-state):
----------TTHHHHHHHHHHHHHHHHHHHH-HHHHHHHHHHHHHHHHHHHHH--------------SS-EEEEE-SS----HHHHHHHHHHHHHHHHHTTGGGT---EEEEEE-----HHHHHTT-HHHHHHHHHHHHHHHHHHHHHTT--EEEEE--SSHHHHHHHHHHHHHHS-PPP------------PPPPP--------------------------------PPPP-----

Sequence (239 aa):
MRKLEPLQLPPWALPLIVIALITPAIAAFALAGPSAGLAVGALTVGAIVVIAARARFDEEIEVGASPGDRYRLLVVAMEAVETPGIAGAVAELARTGADATGANRKGQPQVLVLAPAVNTTVAHWLSDLRKARQDAQRRLAVSLGTLAAARADARGQVGDSDPVQAVEDALRAASTGPYEPCTRAPARRSPSAPPRAARQPGEAGDAGPRRAARSHPPDRSRSFRQQPPGAPRRAPSRT

Foldseek 3Di:
DDPPDPPPCDPVNVVVVVCVLVVVLVVQCVPPHDVRSVVVVVVSVVVVVVCVVVDDPPDDPPDPDDPDLAAEAEAEPCAAPQDLVVLLVVQVVQVVRCVVSVSVPPDRREYEYEQELADDPVCVVVVVSPVSQVNSVVSQVRNVVSNVVSVHNYDYDYAYNDSVRRVVVVVVQVVPDDDDHPPPPPPPPDPDDDDDDDDDDDDDDDDDDDDDDDDDDDDDDDDDDDDDDDDDDDDDDDD